Protein AF-A9VBQ0-F1 (afdb_monomer)

pLDDT: mean 86.24, std 16.96, range [31.94, 98.69]

Foldseek 3Di:
DDDDDPPPPFDFDDDDPNWTAGPVGTDDDNFDADPRDTDDVVCCVVVVVPPPDQAPDDPVDHTLQFDEAEDLQADLVLCVPPDSVRRDQAADDLVVVCVVNPDCLRAAEYEHALPGHCSLVNLLVCVVSNHAYEYALYAAFPVSLVSSVVSPHAEHEAPPHNYHPQDPVTGGNVVCLQCCQVVVGHHYYDHDPPCPSDPPVVVVVSCVSHVPD

Nearest PDB structures (foldseek):
  7nuu-assembly1_A  TM=8.094E-01  e=4.658E-20  Homo sapiens
  2vhl-assembly2_B  TM=8.785E-01  e=5.990E-14  Bacillus subtilis
  6fv4-assembly1_A  TM=9.245E-01  e=5.372E-12  Mycolicibacterium smegmatis MC2 155
  6fv3-assembly2_C  TM=9.066E-01  e=4.155E-12  Mycolicibacterium smegmatis MC2 155
  6fv3-assembly2_D  TM=9.076E-01  e=3.043E-11  Mycolicibacterium smegmatis MC2 155

Radius of gyration: 19.91 Å; Cα contacts (8 Å, |Δi|>4): 357; chains: 1; bounding box: 49×54×42 Å

Organism: Monosiga brevicollis (NCBI:txid81824)

InterPro domains:
  IPR032466 Metal-dependent hydrolase [SSF51556] (50-211)

Sequence (213 aa):
MTTESPRATGQVVRLTNGQLYTADGFVREDLWIENGRIVNPTELFFAERRQLPRQAGDAHGAAVLGVHIEGPFIHPEKKGAHPEQWIRSSNLSIADVEAVYGSLDNVAYVTMAPELENAVDVTRELVRRGVRVSLGHTHSNLEEAHTAILAGASCLTHLFNAMTGFHHRNPGVIGLLPYAAEDRFTMYYGLIVDGYHTHDASIRLAHAMHPRG

Mean predicted aligned error: 9.48 Å

Solvent-accessible surface area (backbone atoms only — not comparable to full-atom values): 12126 Å² total; per-residue (Å²): 135,84,79,73,76,81,76,85,82,55,62,80,73,48,76,56,95,88,38,42,32,32,82,87,43,82,51,93,64,86,79,35,75,56,98,90,37,82,45,62,49,67,60,46,59,65,67,57,62,64,68,70,61,69,37,84,47,59,102,88,46,78,54,38,82,41,42,74,41,78,49,45,41,25,31,75,96,23,38,76,89,53,65,70,92,64,50,47,65,69,74,51,46,62,65,56,53,35,72,74,62,48,80,61,87,50,39,40,32,38,31,29,16,47,67,35,48,50,32,40,60,36,38,34,54,38,38,75,71,69,25,41,32,21,43,26,25,19,76,29,42,41,68,41,39,48,51,26,40,77,33,55,32,37,35,30,45,41,59,84,48,42,44,40,66,77,37,99,92,49,28,5,59,67,55,48,38,55,48,32,57,69,66,74,45,77,50,36,53,41,72,56,89,77,68,75,84,34,52,68,70,57,56,52,46,50,43,72,44,25,74,86,66

Structure (mmCIF, N/CA/C/O backbone):
data_AF-A9VBQ0-F1
#
_entry.id   AF-A9VBQ0-F1
#
loop_
_atom_site.group_PDB
_atom_site.id
_atom_site.type_symbol
_atom_site.label_atom_id
_atom_site.label_alt_id
_atom_site.label_comp_id
_atom_site.label_asym_id
_atom_site.label_entity_id
_atom_site.label_seq_id
_atom_site.pdbx_PDB_ins_code
_atom_site.Cartn_x
_atom_site.Cartn_y
_atom_site.Cartn_z
_atom_site.occupancy
_atom_site.B_iso_or_equiv
_atom_site.auth_seq_id
_atom_site.auth_comp_id
_atom_site.auth_asym_id
_atom_site.auth_atom_id
_atom_site.pdbx_PDB_model_num
ATOM 1 N N . MET A 1 1 ? 0.687 29.016 17.484 1.00 32.88 1 MET A N 1
ATOM 2 C CA . MET A 1 1 ? -0.536 29.833 17.353 1.00 32.88 1 MET A CA 1
ATOM 3 C C . MET A 1 1 ? -1.223 29.388 16.081 1.00 32.88 1 MET A C 1
ATOM 5 O O . MET A 1 1 ? -0.767 29.722 14.998 1.00 32.88 1 MET A O 1
ATOM 9 N N . THR A 1 2 ? -2.208 28.511 16.219 1.00 32.56 2 THR A N 1
ATOM 10 C CA . THR A 1 2 ? -3.033 28.005 15.123 1.00 32.56 2 THR A CA 1
ATOM 11 C C . THR A 1 2 ? -3.984 29.114 14.700 1.00 32.56 2 THR A C 1
ATOM 13 O O . THR A 1 2 ? -4.806 29.560 15.494 1.00 32.56 2 THR A O 1
ATOM 16 N N . THR A 1 3 ? -3.844 29.603 13.474 1.00 31.94 3 THR A N 1
ATOM 17 C CA . THR A 1 3 ? -4.864 30.446 12.854 1.00 31.94 3 THR A CA 1
ATOM 18 C C . THR A 1 3 ? -6.025 29.529 12.489 1.00 31.94 3 THR A C 1
ATOM 20 O O . THR A 1 3 ? -5.929 28.777 11.520 1.00 31.94 3 THR A O 1
ATOM 23 N N . GLU A 1 4 ? -7.080 29.521 13.303 1.00 38.75 4 GLU A N 1
ATOM 24 C CA . GLU A 1 4 ? -8.361 28.942 12.898 1.00 38.75 4 GLU A CA 1
ATOM 25 C C . GLU A 1 4 ? -8.805 29.629 11.599 1.00 38.75 4 GLU A C 1
ATOM 27 O O . GLU A 1 4 ? -8.810 30.861 11.516 1.00 38.75 4 GLU A O 1
ATOM 32 N N . SER A 1 5 ? -9.134 28.836 10.573 1.00 40.50 5 SER A N 1
ATOM 33 C CA . SER A 1 5 ? -9.817 29.350 9.382 1.00 40.50 5 SER A CA 1
ATOM 34 C C . SER A 1 5 ? -11.131 29.989 9.847 1.00 40.50 5 SER A C 1
ATOM 36 O O . SER A 1 5 ? -11.834 29.384 10.666 1.00 40.50 5 SER A O 1
ATOM 38 N N . PRO A 1 6 ? -11.459 31.220 9.420 1.00 42.03 6 PRO A N 1
ATOM 39 C CA . PRO A 1 6 ? -12.677 31.883 9.856 1.00 42.03 6 PRO A CA 1
ATOM 40 C C . PRO A 1 6 ? -13.884 31.036 9.449 1.00 42.03 6 PRO A C 1
ATOM 42 O O . PRO A 1 6 ? -14.106 30.793 8.266 1.00 42.03 6 PRO A O 1
ATOM 45 N N . ARG A 1 7 ? -14.670 30.590 10.441 1.00 51.56 7 ARG A N 1
ATOM 46 C CA . ARG A 1 7 ? -15.928 29.863 10.218 1.00 51.56 7 ARG A CA 1
ATOM 47 C C . ARG A 1 7 ? -16.768 30.624 9.193 1.00 51.56 7 ARG A C 1
ATOM 49 O O . ARG A 1 7 ? -17.095 31.789 9.421 1.00 51.56 7 ARG A O 1
ATOM 56 N N . ALA A 1 8 ? -17.155 29.970 8.101 1.00 51.94 8 ALA A N 1
ATOM 57 C CA . ALA A 1 8 ? -18.122 30.531 7.169 1.00 51.94 8 ALA A CA 1
ATOM 58 C C . ALA A 1 8 ? -19.483 30.666 7.880 1.00 51.94 8 ALA A C 1
ATOM 60 O O . ALA A 1 8 ? -20.184 29.682 8.103 1.00 51.94 8 ALA A O 1
ATOM 61 N N . THR A 1 9 ? -19.840 31.885 8.289 1.00 50.72 9 THR A N 1
ATOM 62 C CA . THR A 1 9 ? -21.106 32.205 8.977 1.00 50.72 9 THR A CA 1
ATOM 63 C C . THR A 1 9 ? -22.214 32.668 8.025 1.00 50.72 9 THR A C 1
ATOM 65 O O . THR A 1 9 ? -23.344 32.884 8.462 1.00 50.72 9 THR A O 1
ATOM 68 N N . GLY A 1 10 ? -21.913 32.819 6.731 1.00 57.94 10 GLY A N 1
ATOM 69 C CA . GLY A 1 10 ? -22.856 33.277 5.712 1.00 57.94 10 GLY A CA 1
ATOM 70 C C . GLY A 1 10 ? -23.868 32.206 5.291 1.00 57.94 10 GLY A C 1
ATOM 71 O O . GLY A 1 10 ? -23.571 31.010 5.277 1.00 57.94 10 GLY A O 1
ATOM 72 N N . GLN A 1 11 ? -25.074 32.633 4.901 1.00 59.22 11 GLN A N 1
ATOM 73 C CA . GLN A 1 11 ? -26.092 31.737 4.347 1.00 59.22 11 GLN A CA 1
ATOM 74 C C . GLN A 1 11 ? -25.558 31.071 3.071 1.00 59.22 11 GLN A C 1
ATOM 76 O O . GLN A 1 11 ? -25.097 31.748 2.148 1.00 59.22 11 GLN A O 1
ATOM 81 N N . VAL A 1 12 ? -25.629 29.741 3.016 1.00 61.78 12 VAL A N 1
ATOM 82 C CA . VAL A 1 12 ? -25.292 28.971 1.815 1.00 61.78 12 VAL A CA 1
ATOM 83 C C . VAL A 1 12 ? -26.284 29.317 0.714 1.00 61.78 12 VAL A C 1
ATOM 85 O O . VAL A 1 12 ? -27.487 29.118 0.874 1.00 61.78 12 VAL A O 1
ATOM 88 N N . VAL A 1 13 ? -25.774 29.821 -0.408 1.00 66.50 13 VAL A N 1
ATOM 89 C CA . VAL A 1 13 ? -26.597 30.223 -1.552 1.00 66.50 13 VAL A CA 1
ATOM 90 C C . VAL A 1 13 ? -26.629 29.119 -2.606 1.00 66.50 13 VAL A C 1
ATOM 92 O O . VAL A 1 13 ? -27.677 28.852 -3.191 1.00 66.50 13 VAL A O 1
ATOM 95 N N . ARG A 1 14 ? -25.487 28.468 -2.868 1.00 66.19 14 ARG A N 1
ATOM 96 C CA . ARG A 1 14 ? -25.359 27.470 -3.940 1.00 66.19 14 ARG A CA 1
ATOM 97 C C . ARG A 1 14 ? -24.207 26.497 -3.689 1.00 66.19 14 ARG A C 1
ATOM 99 O O . ARG A 1 14 ? -23.138 26.909 -3.247 1.00 66.19 14 ARG A O 1
ATOM 106 N N . LEU A 1 15 ? -24.412 25.231 -4.063 1.00 61.78 15 LEU A N 1
ATOM 107 C CA . LEU A 1 15 ? -23.365 24.213 -4.176 1.00 61.78 15 LEU A CA 1
ATOM 108 C C . LEU A 1 15 ? -23.264 23.740 -5.633 1.00 61.78 15 LEU A C 1
ATOM 110 O O . LEU A 1 15 ? -24.277 23.468 -6.278 1.00 61.78 15 LEU A O 1
ATOM 114 N N . THR A 1 16 ? -22.064 23.699 -6.208 1.00 53.22 16 THR A N 1
ATOM 115 C CA . THR A 1 16 ? -21.846 23.243 -7.595 1.00 53.22 16 THR A CA 1
ATOM 116 C C . THR A 1 16 ? -20.476 22.587 -7.697 1.00 53.22 16 THR A C 1
ATOM 118 O O . THR A 1 16 ? -19.486 23.196 -7.317 1.00 53.22 16 THR A O 1
ATOM 121 N N . ASN A 1 17 ? -20.409 21.343 -8.186 1.00 55.78 17 ASN A N 1
ATOM 122 C CA . ASN A 1 17 ? -19.162 20.570 -8.310 1.00 55.78 17 ASN A CA 1
ATOM 123 C C . ASN A 1 17 ? -18.329 20.517 -7.010 1.00 55.78 17 ASN A C 1
ATOM 125 O O . ASN A 1 17 ? -17.112 20.671 -7.044 1.00 55.78 17 ASN A O 1
ATOM 129 N N . GLY A 1 18 ? -18.989 20.364 -5.855 1.00 59.12 18 GLY A N 1
ATOM 130 C CA . GLY A 1 18 ? -18.326 20.341 -4.542 1.00 59.12 18 GLY A CA 1
ATOM 131 C C . GLY A 1 18 ? -17.853 21.707 -4.030 1.00 59.12 18 GLY A C 1
ATOM 132 O O . GLY A 1 18 ? -17.212 21.776 -2.991 1.00 59.12 18 GLY A O 1
ATOM 133 N N . GLN A 1 19 ? -18.167 22.798 -4.731 1.00 62.41 19 GLN A N 1
ATOM 134 C CA . GLN A 1 19 ? -17.796 24.154 -4.335 1.00 62.41 19 GLN A CA 1
ATOM 135 C C . GLN A 1 19 ? -18.972 24.891 -3.696 1.00 62.41 19 GLN A C 1
ATOM 137 O O . GLN A 1 19 ? -20.090 24.850 -4.223 1.00 62.41 19 GLN A O 1
ATOM 142 N N . LEU A 1 20 ? -18.706 25.585 -2.585 1.00 68.50 20 LEU A N 1
ATOM 143 C CA . LEU A 1 20 ? -19.699 26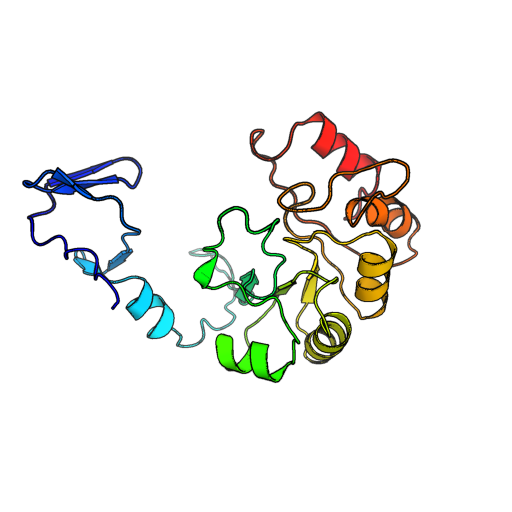.337 -1.824 1.00 68.50 20 LEU A CA 1
ATOM 144 C C . LEU A 1 20 ? -19.597 27.835 -2.099 1.00 68.50 20 LEU A C 1
ATOM 146 O O . LEU A 1 20 ? -18.532 28.443 -1.979 1.00 68.50 20 LEU A O 1
ATOM 150 N N . TYR A 1 21 ? -20.747 28.429 -2.394 1.00 69.38 21 TYR A N 1
ATOM 151 C CA . TYR A 1 21 ? -20.914 29.869 -2.520 1.00 69.38 21 TYR A CA 1
ATOM 152 C C . TYR A 1 21 ? -21.816 30.364 -1.390 1.00 69.38 21 TYR A C 1
ATOM 154 O O . TYR A 1 21 ? -22.978 29.950 -1.278 1.00 69.38 21 TYR A O 1
ATOM 162 N N . THR A 1 22 ? -21.281 31.247 -0.555 1.00 71.25 22 THR A N 1
ATOM 163 C CA . THR A 1 22 ? -22.041 32.006 0.442 1.00 71.25 22 THR A CA 1
ATOM 164 C C . THR A 1 22 ? -22.356 33.396 -0.106 1.00 71.25 22 THR A C 1
ATOM 166 O O . THR A 1 22 ? -21.822 33.809 -1.139 1.00 71.25 22 THR A O 1
ATOM 169 N N . ALA A 1 23 ? -23.222 34.137 0.588 1.00 71.75 23 ALA A N 1
ATOM 170 C CA . ALA A 1 23 ? -23.465 35.548 0.277 1.00 71.75 23 ALA A CA 1
ATOM 171 C C . ALA A 1 23 ? -22.177 36.399 0.327 1.00 71.75 23 ALA A C 1
ATOM 173 O O . ALA A 1 23 ? -22.074 37.396 -0.383 1.00 71.75 23 ALA A O 1
ATOM 174 N N . ASP A 1 24 ? -21.192 35.961 1.115 1.00 72.50 24 ASP A N 1
ATOM 175 C CA . ASP A 1 24 ? -19.935 36.669 1.360 1.00 72.50 24 ASP A CA 1
ATOM 176 C C . ASP A 1 24 ? -18.782 36.193 0.456 1.00 72.50 24 ASP A C 1
ATOM 178 O O . ASP A 1 24 ? -17.694 36.766 0.487 1.00 72.50 24 ASP A O 1
ATOM 182 N N . GLY A 1 25 ? -19.003 35.162 -0.371 1.00 69.94 25 GLY A N 1
ATOM 183 C CA . GLY A 1 25 ? -18.042 34.717 -1.378 1.00 69.94 25 GLY A CA 1
ATOM 184 C C . GLY A 1 25 ? -17.845 33.204 -1.466 1.00 69.94 25 GLY A C 1
ATOM 185 O O . GLY A 1 25 ? -18.701 32.394 -1.113 1.00 69.94 25 GLY A O 1
ATOM 186 N N . PHE A 1 26 ? -16.700 32.823 -2.026 1.00 71.19 26 PHE A N 1
ATOM 187 C CA . PHE A 1 26 ? -16.332 31.434 -2.288 1.00 71.19 26 PHE A CA 1
ATOM 188 C C . PHE A 1 26 ? -15.673 30.796 -1.062 1.00 71.19 26 PHE A C 1
ATOM 190 O O . PHE A 1 26 ? -14.692 31.333 -0.548 1.00 71.19 26 PHE A O 1
ATOM 197 N N . VAL A 1 27 ? -16.165 29.631 -0.634 1.00 67.56 27 VAL A N 1
ATOM 198 C CA . VAL A 1 27 ? -15.594 28.865 0.485 1.00 67.56 27 VAL A CA 1
ATOM 199 C C . VAL A 1 27 ? -14.896 27.621 -0.059 1.00 67.56 27 VAL A C 1
ATOM 201 O O . VAL A 1 27 ? -15.499 26.818 -0.773 1.00 67.56 27 VAL A O 1
ATOM 204 N N . ARG A 1 28 ? -13.612 27.468 0.279 1.00 60.28 28 ARG A N 1
ATOM 205 C CA . ARG A 1 28 ? -12.749 26.367 -0.169 1.00 60.28 28 ARG A CA 1
ATOM 206 C C . ARG A 1 28 ? -12.346 25.498 1.021 1.00 60.28 28 ARG A C 1
ATOM 208 O O . ARG A 1 28 ? -11.196 25.524 1.445 1.00 60.28 28 ARG A O 1
ATOM 215 N N . GLU A 1 29 ? -13.311 24.770 1.563 1.00 62.16 29 GLU A N 1
ATOM 216 C CA . GLU A 1 29 ? -13.121 23.845 2.685 1.00 62.16 29 GLU A CA 1
ATOM 217 C C . GLU A 1 29 ? -13.742 22.482 2.339 1.00 62.16 29 GLU A C 1
ATOM 219 O O . GLU A 1 29 ? -14.625 22.409 1.480 1.00 62.16 29 GLU A O 1
ATOM 224 N N . ASP A 1 30 ? -13.280 21.407 2.983 1.00 55.53 30 ASP A N 1
ATOM 225 C CA . ASP A 1 30 ? -13.926 20.095 2.892 1.00 55.53 30 ASP A CA 1
ATOM 226 C C . ASP A 1 30 ? -15.231 20.146 3.692 1.00 55.53 30 ASP A C 1
ATOM 228 O O . ASP A 1 30 ? -15.228 20.255 4.918 1.00 55.53 30 ASP A O 1
ATOM 232 N N . LEU A 1 31 ? -16.366 20.114 2.996 1.00 60.34 31 LEU A N 1
ATOM 233 C CA . LEU A 1 31 ? -17.680 20.312 3.603 1.00 60.34 31 LEU A CA 1
ATOM 234 C C . LEU A 1 31 ? -18.422 18.990 3.689 1.00 60.34 31 LEU A C 1
ATOM 236 O O . LEU A 1 31 ? -18.654 18.327 2.679 1.00 60.34 31 LEU A O 1
ATOM 240 N N . TRP A 1 32 ? -18.832 18.632 4.898 1.00 59.16 32 TRP A N 1
ATOM 241 C CA . TRP A 1 32 ? -19.694 17.482 5.138 1.00 59.16 32 TRP A CA 1
ATOM 242 C C . TRP A 1 32 ? -21.085 17.996 5.482 1.00 59.16 32 TRP A C 1
ATOM 244 O O . TRP A 1 32 ? -21.215 19.012 6.163 1.00 59.16 32 TRP A O 1
ATOM 254 N N . ILE A 1 33 ? -22.127 17.344 4.962 1.00 60.56 33 ILE A N 1
ATOM 255 C CA . ILE A 1 33 ? -23.517 17.759 5.174 1.00 60.56 33 ILE A CA 1
ATOM 256 C C . ILE A 1 33 ? -24.265 16.638 5.878 1.00 60.56 33 ILE A C 1
ATOM 258 O O . ILE A 1 33 ? -24.394 15.543 5.339 1.00 60.56 33 ILE A O 1
ATOM 262 N N . GLU A 1 34 ? -24.827 16.947 7.041 1.00 55.72 34 GLU A N 1
ATOM 263 C CA . GLU A 1 34 ? -25.687 16.041 7.791 1.00 55.72 34 GLU A CA 1
ATOM 264 C C . GLU A 1 34 ? -26.993 16.755 8.149 1.00 55.72 34 GLU A C 1
ATOM 266 O O . GLU A 1 34 ? -26.986 17.900 8.607 1.00 55.72 34 GLU A O 1
ATOM 271 N N . ASN A 1 35 ? -28.138 16.108 7.906 1.00 65.56 35 ASN A N 1
ATOM 272 C CA . ASN A 1 35 ? -29.466 16.662 8.209 1.00 65.56 35 ASN A CA 1
ATOM 273 C C . ASN A 1 35 ? -29.678 18.096 7.666 1.00 65.56 35 ASN A C 1
ATOM 275 O O . ASN A 1 35 ? -30.312 18.938 8.304 1.00 65.56 35 ASN A O 1
ATOM 279 N N . GLY A 1 36 ? -29.110 18.389 6.489 1.00 61.31 36 GLY A N 1
ATOM 280 C CA . GLY A 1 36 ? -29.194 19.700 5.839 1.00 61.31 36 GLY A CA 1
ATOM 281 C C . GLY A 1 36 ? -28.286 20.787 6.432 1.00 61.31 36 GLY A C 1
ATOM 282 O O . GLY A 1 36 ? -28.468 21.958 6.102 1.00 61.31 36 GLY A O 1
ATOM 283 N N . ARG A 1 37 ? -27.321 20.437 7.292 1.00 59.47 37 ARG A N 1
ATOM 284 C CA . ARG A 1 37 ? -26.350 21.368 7.888 1.00 59.47 37 ARG A CA 1
ATOM 285 C C . ARG A 1 37 ? -24.920 21.005 7.510 1.00 59.47 37 ARG A C 1
ATOM 287 O O . ARG A 1 37 ? -24.581 19.829 7.478 1.00 59.47 37 ARG A O 1
ATOM 294 N N . ILE A 1 38 ? -24.088 22.020 7.275 1.00 66.12 38 ILE A N 1
ATOM 295 C CA . ILE A 1 38 ? -22.637 21.847 7.152 1.00 66.12 38 ILE A CA 1
ATOM 296 C C . ILE A 1 38 ? -22.080 21.513 8.539 1.00 66.12 38 ILE A C 1
ATOM 298 O O . ILE A 1 38 ? -22.304 22.264 9.490 1.00 66.12 38 ILE A O 1
ATOM 302 N N . VAL A 1 39 ? -21.372 20.394 8.646 1.00 66.75 39 VAL A N 1
ATOM 303 C CA . VAL A 1 39 ? -20.746 19.895 9.876 1.00 66.75 39 VAL A CA 1
ATOM 304 C C . VAL A 1 39 ? -19.225 19.885 9.735 1.00 66.75 39 VAL A C 1
ATOM 306 O O . VAL A 1 39 ? -18.700 19.775 8.627 1.00 66.75 39 VAL A O 1
ATOM 309 N N . ASN A 1 40 ? -18.509 20.014 10.860 1.00 64.81 40 ASN A N 1
ATOM 310 C CA . ASN A 1 40 ? -17.051 19.911 10.873 1.00 64.81 40 ASN A CA 1
ATOM 311 C C . ASN A 1 40 ? -16.657 18.451 10.590 1.00 64.81 40 ASN A C 1
ATOM 313 O O . ASN A 1 40 ? -16.907 17.588 11.437 1.00 64.81 40 ASN A O 1
ATOM 317 N N . PRO A 1 41 ? -16.016 18.160 9.446 1.00 60.62 41 PRO A N 1
ATOM 318 C CA . PRO A 1 41 ? -15.676 16.792 9.073 1.00 60.62 41 PRO A CA 1
ATOM 319 C C . PRO A 1 41 ? -14.700 16.136 10.035 1.00 60.62 41 PRO A C 1
ATOM 321 O O . PRO A 1 41 ? -14.738 14.929 10.217 1.00 60.62 41 PRO A O 1
ATOM 324 N N . THR A 1 42 ? -13.835 16.927 10.667 1.00 59.94 42 THR A N 1
ATOM 325 C CA . THR A 1 42 ? -12.827 16.422 11.599 1.00 59.94 42 THR A CA 1
ATOM 326 C C . THR A 1 42 ? -13.507 15.913 12.862 1.00 59.94 42 THR A C 1
ATOM 328 O O . THR A 1 42 ? -13.256 14.794 13.301 1.00 59.94 42 THR A O 1
ATOM 331 N N . GLU A 1 43 ? -14.422 16.703 13.422 1.00 60.03 43 GLU A N 1
ATOM 332 C CA . GLU A 1 43 ? -15.201 16.296 14.592 1.00 60.03 43 GLU A CA 1
ATOM 333 C C . GLU A 1 43 ? -16.105 15.111 14.269 1.00 60.03 43 GLU A C 1
ATOM 335 O O . GLU A 1 43 ? -16.142 14.177 15.058 1.00 60.03 43 GLU A O 1
ATOM 340 N N . LEU A 1 44 ? -16.761 15.095 13.103 1.00 58.88 44 LEU A N 1
ATOM 341 C CA . LEU A 1 44 ? -17.605 13.973 12.690 1.00 58.88 44 LEU A CA 1
ATOM 342 C C . LEU A 1 44 ? -16.777 12.696 12.492 1.00 58.88 44 LEU A C 1
ATOM 344 O O . LEU A 1 44 ? -17.075 11.673 13.090 1.00 58.88 44 LEU A O 1
ATOM 348 N N . PHE A 1 45 ? -15.674 12.763 11.745 1.00 58.81 45 PHE A N 1
ATOM 349 C CA . PHE A 1 45 ? -14.794 11.623 11.488 1.00 58.81 45 PHE A CA 1
ATOM 350 C C . PHE A 1 45 ? -14.214 11.024 12.779 1.00 58.81 45 PHE A C 1
ATOM 352 O O . PHE A 1 45 ? -14.141 9.801 12.923 1.00 58.81 45 PHE A O 1
ATOM 359 N N . PHE A 1 46 ? -13.821 11.863 13.746 1.00 55.03 46 PHE A N 1
ATOM 360 C CA . PHE A 1 46 ? -13.285 11.389 15.024 1.00 55.03 46 PHE A CA 1
ATOM 361 C C . PHE A 1 46 ? -14.368 11.028 16.057 1.00 55.03 46 PHE A C 1
ATOM 363 O O . PHE A 1 46 ? -14.127 10.135 16.869 1.00 55.03 46 PHE A O 1
ATOM 370 N N . ALA A 1 47 ? -15.555 11.646 16.033 1.00 55.25 47 ALA A N 1
ATOM 371 C CA . ALA A 1 47 ? -16.667 11.329 16.940 1.00 55.25 47 ALA A CA 1
ATOM 372 C C . ALA A 1 47 ? -17.499 10.123 16.468 1.00 55.25 47 ALA A C 1
ATOM 374 O O . ALA A 1 47 ? -17.947 9.318 17.287 1.00 55.25 47 ALA A O 1
ATOM 375 N N . GLU A 1 48 ? -17.663 9.949 15.155 1.00 52.97 48 GLU A N 1
ATOM 376 C CA . GLU A 1 48 ? -18.344 8.816 14.515 1.00 52.97 48 GLU A CA 1
ATOM 377 C C . GLU A 1 48 ? -17.437 7.603 14.319 1.00 52.97 48 GLU A C 1
ATOM 379 O O . GLU A 1 48 ? -17.860 6.590 13.765 1.00 52.97 48 GLU A O 1
ATOM 384 N N . ARG A 1 49 ? -16.241 7.603 14.923 1.00 51.91 49 ARG A N 1
ATOM 385 C CA . ARG A 1 49 ? -15.452 6.389 15.194 1.00 51.91 49 ARG A CA 1
ATOM 386 C C . ARG A 1 49 ? -16.151 5.364 16.105 1.00 51.91 49 ARG A C 1
ATOM 388 O O . ARG A 1 49 ? -15.508 4.496 16.697 1.00 51.91 49 ARG A O 1
ATOM 395 N N . ARG A 1 50 ? -17.484 5.367 16.138 1.00 48.78 50 ARG A N 1
ATOM 396 C CA . ARG A 1 50 ? -18.303 4.169 16.300 1.00 48.78 50 ARG A CA 1
ATOM 397 C C . ARG A 1 50 ? -18.040 3.246 15.114 1.00 48.78 50 ARG A C 1
ATOM 399 O O . ARG A 1 50 ? -18.789 3.240 14.151 1.00 48.78 50 ARG A O 1
ATOM 406 N N . GLN A 1 51 ? -16.924 2.523 15.214 1.00 59.69 51 GLN A N 1
ATOM 407 C CA . GLN A 1 51 ? -16.637 1.242 14.576 1.00 59.69 51 GLN A CA 1
ATOM 408 C C . GLN A 1 51 ? -17.642 0.893 13.474 1.00 59.69 51 GLN A C 1
ATOM 410 O O . GLN A 1 51 ? -18.617 0.218 13.784 1.00 59.69 51 GLN A O 1
ATOM 415 N N . LEU A 1 52 ? -17.439 1.370 12.234 1.00 65.94 52 LEU A N 1
ATOM 416 C CA . LEU A 1 52 ? -18.239 0.912 11.094 1.00 65.94 52 LEU A CA 1
ATOM 417 C C . LEU A 1 52 ? -18.073 -0.607 11.041 1.00 65.94 52 LEU A C 1
ATOM 419 O O . LEU A 1 52 ? -16.987 -1.080 10.681 1.00 65.94 52 LEU A O 1
ATOM 423 N N . PRO A 1 53 ? -19.075 -1.374 11.500 1.00 77.38 53 PRO A N 1
ATOM 424 C CA . PRO A 1 53 ? -18.889 -2.794 11.651 1.00 77.38 53 PRO A CA 1
ATOM 425 C C . PRO A 1 53 ? -18.821 -3.382 10.252 1.00 77.38 53 PRO A C 1
ATOM 427 O O . PRO A 1 53 ? -19.435 -2.876 9.307 1.00 77.38 53 PRO A O 1
ATOM 430 N N . ARG A 1 54 ? -18.079 -4.477 10.112 1.00 88.69 54 ARG A N 1
ATOM 431 C CA . ARG A 1 54 ? -18.167 -5.256 8.882 1.00 88.69 54 ARG A CA 1
ATOM 432 C C . ARG A 1 54 ? -19.629 -5.654 8.673 1.00 88.69 54 ARG A C 1
ATOM 434 O O . ARG A 1 54 ? -20.242 -6.237 9.565 1.00 88.69 54 ARG A O 1
ATOM 441 N N . GLN A 1 55 ? -20.178 -5.327 7.511 1.00 90.94 55 GLN A N 1
ATOM 442 C CA . GLN A 1 55 ? -21.588 -5.523 7.189 1.00 90.94 55 GLN A CA 1
ATOM 443 C C . GLN A 1 55 ? -21.704 -6.198 5.826 1.00 90.94 55 GLN A C 1
ATOM 445 O O . GLN A 1 55 ? -21.034 -5.809 4.870 1.00 90.94 55 GLN A O 1
ATOM 450 N N . ALA A 1 56 ? -22.557 -7.216 5.732 1.00 93.50 56 ALA A N 1
ATOM 451 C CA . ALA A 1 56 ? -22.893 -7.816 4.449 1.00 93.50 56 ALA A CA 1
ATOM 452 C C . ALA A 1 56 ? -23.690 -6.819 3.596 1.00 93.50 56 ALA A C 1
ATOM 454 O O . ALA A 1 56 ? -24.551 -6.108 4.108 1.00 93.50 56 ALA A O 1
ATOM 455 N N . GLY A 1 57 ? -23.397 -6.780 2.299 1.00 93.44 57 GLY A N 1
ATOM 456 C CA . GLY A 1 57 ? -24.203 -6.022 1.347 1.00 93.44 57 GLY A CA 1
ATOM 457 C C . GLY A 1 57 ? -25.550 -6.700 1.112 1.00 93.44 57 GLY A C 1
ATOM 458 O O . GLY A 1 57 ? -25.709 -7.896 1.367 1.00 93.44 57 GLY A O 1
ATOM 459 N N . ASP A 1 58 ? -26.504 -5.938 0.597 1.00 93.94 58 ASP A N 1
ATOM 460 C CA . ASP A 1 58 ? -27.844 -6.407 0.263 1.00 93.94 58 ASP A CA 1
ATOM 461 C C . ASP A 1 58 ? -28.379 -5.702 -0.998 1.00 93.94 58 ASP A C 1
ATOM 463 O O . ASP A 1 58 ? -27.636 -5.063 -1.743 1.00 93.94 58 ASP A O 1
ATOM 467 N N . ALA A 1 59 ? -29.679 -5.839 -1.272 1.00 94.56 59 ALA A N 1
ATOM 468 C CA . ALA A 1 59 ? -30.317 -5.210 -2.429 1.00 94.56 59 ALA A CA 1
ATOM 469 C C . ALA A 1 59 ? -30.322 -3.666 -2.378 1.00 94.56 59 ALA A C 1
ATOM 471 O O . ALA A 1 59 ? -30.658 -3.025 -3.373 1.00 94.56 59 ALA A O 1
ATOM 472 N N . HIS A 1 60 ? -29.979 -3.071 -1.236 1.00 92.31 60 HIS A N 1
ATOM 473 C CA . HIS A 1 60 ? -30.015 -1.636 -0.986 1.00 92.31 60 HIS A CA 1
ATOM 474 C C . HIS A 1 60 ? -28.622 -1.018 -0.814 1.00 92.31 60 HIS A C 1
ATOM 476 O O . HIS A 1 60 ? -28.508 0.207 -0.870 1.00 92.31 60 HIS A O 1
ATOM 482 N N . GLY A 1 61 ? -27.561 -1.816 -0.640 1.00 90.94 61 GLY A N 1
ATOM 483 C CA . GLY A 1 61 ? -26.222 -1.278 -0.413 1.00 90.94 61 GLY A CA 1
ATOM 484 C C . GLY A 1 61 ? -25.068 -2.271 -0.547 1.00 90.94 61 GLY A C 1
ATOM 485 O O . GLY A 1 61 ? -25.227 -3.489 -0.499 1.00 90.94 61 GLY A O 1
ATOM 486 N N . ALA A 1 62 ? -23.865 -1.717 -0.707 1.00 92.62 62 ALA A N 1
ATOM 487 C CA . ALA A 1 62 ? -22.625 -2.482 -0.760 1.00 92.62 62 ALA A CA 1
ATOM 488 C C . ALA A 1 62 ? -22.232 -3.039 0.618 1.00 92.62 62 ALA A C 1
ATOM 490 O O . ALA A 1 62 ? -22.580 -2.487 1.660 1.00 92.62 62 ALA A O 1
ATOM 491 N N . ALA A 1 63 ? -21.450 -4.119 0.612 1.00 93.38 63 ALA A N 1
ATOM 492 C CA . ALA A 1 63 ? -20.853 -4.655 1.827 1.00 93.38 63 ALA A CA 1
ATOM 493 C C . ALA A 1 63 ? -19.775 -3.711 2.380 1.00 93.38 63 ALA A C 1
ATOM 495 O O . ALA A 1 63 ? -18.965 -3.169 1.627 1.00 93.38 63 ALA A O 1
ATOM 496 N N . VAL A 1 64 ? -19.698 -3.602 3.704 1.00 92.06 64 VAL A N 1
ATOM 497 C CA . VAL A 1 64 ? -18.581 -2.967 4.406 1.00 92.06 64 VAL A CA 1
ATOM 498 C C . VAL A 1 64 ? -17.619 -4.068 4.829 1.00 92.06 64 VAL A C 1
ATOM 500 O O . VAL A 1 64 ? -17.891 -4.830 5.753 1.00 92.06 64 VAL A O 1
ATOM 503 N N . LEU A 1 65 ? -16.480 -4.178 4.144 1.00 93.25 65 LEU A N 1
ATOM 504 C CA . LEU A 1 65 ? -15.486 -5.228 4.409 1.00 93.25 65 LEU A CA 1
ATOM 505 C C . LEU A 1 65 ? -14.448 -4.828 5.466 1.00 93.25 65 LEU A C 1
ATOM 507 O O . LEU A 1 65 ? -13.512 -5.581 5.715 1.00 93.25 65 LEU A O 1
ATOM 511 N N . GLY A 1 66 ? -14.614 -3.665 6.090 1.00 92.88 66 GLY A N 1
ATOM 512 C CA . GLY A 1 66 ? -13.658 -3.073 7.018 1.00 92.88 66 GLY A CA 1
ATOM 513 C C . GLY A 1 66 ? -12.983 -1.838 6.431 1.00 92.88 66 GLY A C 1
ATOM 514 O O . GLY A 1 66 ? -13.311 -1.385 5.335 1.00 92.88 66 GLY A O 1
ATOM 515 N N . VAL A 1 67 ? -12.047 -1.284 7.193 1.00 92.44 67 VAL A N 1
ATOM 516 C CA . VAL A 1 67 ? -11.389 -0.013 6.881 1.00 92.44 67 VAL A CA 1
ATOM 517 C C . VAL A 1 67 ? -10.070 -0.257 6.156 1.00 92.44 67 VAL A C 1
ATOM 519 O O . VAL A 1 67 ? -9.270 -1.102 6.564 1.00 92.44 67 VAL A O 1
ATOM 522 N N . HIS A 1 68 ? -9.823 0.513 5.101 1.00 95.94 68 HIS A N 1
ATOM 523 C CA . HIS A 1 68 ? -8.491 0.692 4.535 1.00 95.94 68 HIS A CA 1
ATOM 524 C C . HIS A 1 68 ? -7.916 1.990 5.088 1.00 95.94 68 HIS A C 1
ATOM 526 O O . HIS A 1 68 ? -8.443 3.073 4.858 1.00 95.94 68 HIS A O 1
ATOM 532 N N . ILE A 1 69 ? -6.847 1.857 5.861 1.00 94.94 69 ILE A N 1
ATOM 533 C CA . ILE A 1 69 ? -6.072 2.969 6.386 1.00 94.94 69 ILE A CA 1
ATOM 534 C C . ILE A 1 69 ? -4.955 3.307 5.395 1.00 94.94 69 ILE A C 1
ATOM 536 O O . ILE A 1 69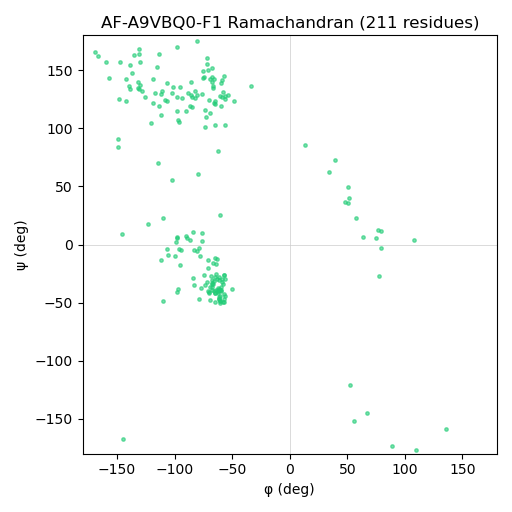 ? -4.054 2.497 5.187 1.00 94.94 69 ILE A O 1
ATOM 540 N N . GLU A 1 70 ? -4.993 4.488 4.789 1.00 97.38 70 GLU A N 1
ATOM 541 C CA . GLU A 1 70 ? -3.931 4.986 3.912 1.00 97.38 70 GLU A CA 1
ATOM 542 C C . GLU A 1 70 ? -3.220 6.171 4.577 1.00 97.38 70 GLU A C 1
ATOM 544 O O . GLU A 1 70 ? -3.819 7.225 4.787 1.00 97.38 70 GLU A O 1
ATOM 549 N N . GLY A 1 71 ? -1.958 5.985 4.981 1.00 93.19 71 GLY A N 1
ATOM 550 C CA . GLY A 1 71 ? -1.243 6.935 5.843 1.00 93.19 71 GLY A CA 1
ATOM 551 C C . GLY A 1 71 ? -1.431 6.666 7.348 1.00 93.19 71 GLY A C 1
ATOM 552 O O . GLY A 1 71 ? -1.953 5.618 7.714 1.00 93.19 71 GLY A O 1
ATOM 553 N N . PRO A 1 72 ? -0.926 7.552 8.234 1.00 95.19 72 PRO A N 1
ATOM 554 C CA . PRO A 1 72 ? 0.053 8.592 7.931 1.00 95.19 72 PRO A CA 1
ATOM 555 C C . PRO A 1 72 ? 1.483 8.039 7.781 1.00 95.19 72 PRO A C 1
ATOM 557 O O . PRO A 1 72 ? 2.413 8.825 7.623 1.00 95.19 72 PRO A O 1
ATOM 560 N N . PHE A 1 73 ? 1.675 6.717 7.869 1.00 97.31 73 PHE A N 1
ATOM 561 C CA . PHE A 1 73 ? 2.979 6.042 7.865 1.00 97.31 73 PHE A CA 1
ATOM 562 C C . PHE A 1 73 ? 3.554 5.893 6.454 1.00 97.31 73 PHE A C 1
ATOM 564 O O . PHE A 1 73 ? 3.729 4.791 5.936 1.00 97.31 73 PHE A O 1
ATOM 571 N N . ILE A 1 74 ? 3.780 7.030 5.805 1.00 97.81 74 ILE A N 1
ATOM 572 C CA . ILE A 1 74 ? 4.153 7.143 4.394 1.00 97.81 74 ILE A CA 1
ATOM 573 C C . ILE A 1 74 ? 5.362 8.065 4.213 1.00 97.81 74 ILE A C 1
ATOM 575 O O . ILE A 1 74 ? 5.708 8.836 5.110 1.00 97.81 74 ILE A O 1
ATOM 579 N N . HIS A 1 75 ? 6.011 8.003 3.052 1.00 97.50 75 HIS A N 1
ATOM 580 C CA . HIS A 1 75 ? 7.174 8.832 2.764 1.00 97.50 75 HIS A CA 1
ATOM 581 C C . HIS A 1 75 ? 6.756 10.283 2.453 1.00 97.50 75 HIS A C 1
ATOM 583 O O . HIS A 1 75 ? 5.926 10.492 1.559 1.00 97.50 75 HIS A O 1
ATOM 589 N N . PRO A 1 76 ? 7.350 11.310 3.096 1.00 95.94 76 PRO A N 1
ATOM 590 C CA . PRO A 1 76 ? 6.961 12.711 2.898 1.00 95.94 76 PRO A CA 1
ATOM 591 C C . PRO A 1 76 ? 7.038 13.180 1.437 1.00 95.94 76 PRO A C 1
ATOM 593 O O . PRO A 1 76 ? 6.103 13.789 0.921 1.00 95.94 76 PRO A O 1
ATOM 596 N N . GLU A 1 77 ? 8.099 12.814 0.711 1.00 96.56 77 GLU A N 1
ATOM 597 C CA . GLU A 1 77 ? 8.242 13.165 -0.717 1.00 96.56 77 GLU A CA 1
ATOM 598 C C . GLU A 1 77 ? 7.212 12.485 -1.629 1.00 96.56 77 GLU A C 1
ATOM 600 O O . GLU A 1 77 ? 7.015 12.882 -2.778 1.00 96.56 77 GLU A O 1
ATOM 605 N N . LYS A 1 78 ? 6.551 11.439 -1.131 1.00 97.38 78 LYS A N 1
ATOM 606 C CA . LYS A 1 78 ? 5.510 10.699 -1.839 1.00 97.38 78 LYS A CA 1
ATOM 607 C C . LYS A 1 78 ? 4.141 10.951 -1.227 1.00 97.38 78 LYS A C 1
ATOM 609 O O . LYS A 1 78 ? 3.223 10.175 -1.453 1.00 97.38 78 LYS A O 1
ATOM 614 N N . LYS A 1 79 ? 3.956 12.066 -0.515 1.00 97.00 79 LYS A N 1
ATOM 615 C CA . LYS A 1 79 ? 2.683 12.417 0.127 1.00 97.00 79 LYS A CA 1
ATOM 616 C C . LYS A 1 79 ? 1.487 12.467 -0.8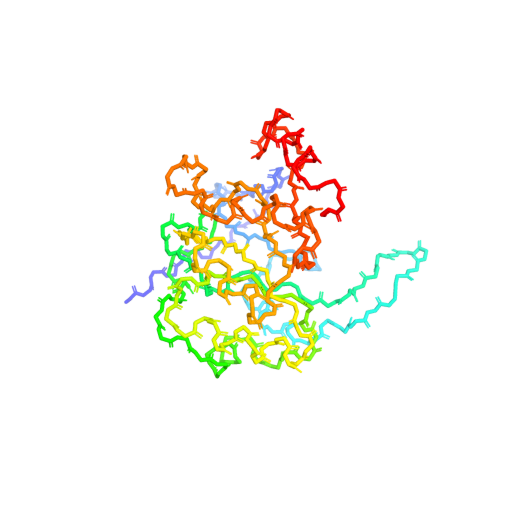20 1.00 97.00 79 LYS A C 1
ATOM 618 O O . LYS A 1 79 ? 0.372 12.225 -0.386 1.00 97.00 79 LYS A O 1
ATOM 623 N N . GLY A 1 80 ? 1.679 12.798 -2.099 1.00 95.12 80 GLY A N 1
ATOM 624 C CA . GLY A 1 80 ? 0.557 13.030 -3.012 1.00 95.12 80 GLY A CA 1
ATOM 625 C C . GLY A 1 80 ? -0.432 14.044 -2.420 1.00 95.12 80 GLY A C 1
ATOM 626 O O . GLY A 1 80 ? -0.044 15.169 -2.086 1.00 95.12 80 GLY A O 1
ATO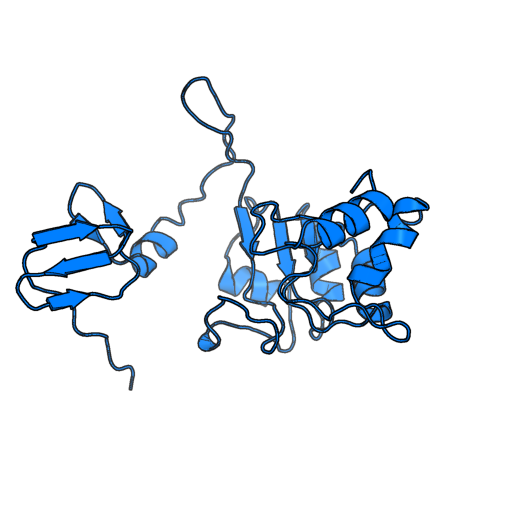M 627 N N . ALA A 1 81 ? -1.686 13.619 -2.254 1.00 94.12 81 ALA A N 1
ATOM 628 C CA . ALA A 1 81 ? -2.759 14.414 -1.659 1.00 94.12 81 ALA A CA 1
ATOM 629 C C . ALA A 1 81 ? -2.794 14.394 -0.115 1.00 94.12 81 ALA A C 1
ATOM 631 O O . ALA A 1 81 ? -3.590 15.123 0.475 1.00 94.12 81 ALA A O 1
ATOM 632 N N . HIS A 1 82 ? -1.943 13.610 0.558 1.00 93.62 82 HIS A N 1
ATOM 633 C CA . HIS A 1 82 ? -1.902 13.585 2.020 1.00 93.62 82 HIS A CA 1
ATOM 634 C C . HIS A 1 82 ? -1.405 14.930 2.585 1.00 93.62 82 HIS A C 1
ATOM 636 O O . HIS A 1 82 ? -0.394 15.466 2.103 1.00 93.62 82 HIS A O 1
ATOM 642 N N . PRO A 1 83 ? -2.067 15.479 3.623 1.00 91.31 83 PRO A N 1
ATOM 643 C CA . PRO A 1 83 ? -1.588 16.676 4.301 1.00 91.31 83 PRO A CA 1
ATOM 644 C C . PRO A 1 83 ? -0.269 16.388 5.019 1.00 91.31 83 PRO A C 1
ATOM 646 O O . PRO A 1 83 ? -0.189 15.512 5.880 1.00 91.31 83 PRO A O 1
ATOM 649 N N . GLU A 1 84 ? 0.766 17.142 4.663 1.00 92.19 84 GLU A N 1
ATOM 650 C CA . GLU A 1 84 ? 2.144 16.895 5.092 1.00 92.19 84 GLU A CA 1
ATOM 651 C C . GLU A 1 84 ? 2.309 16.936 6.613 1.00 92.19 84 GLU A C 1
ATOM 653 O O . GLU A 1 84 ? 3.006 16.102 7.181 1.00 92.19 84 GLU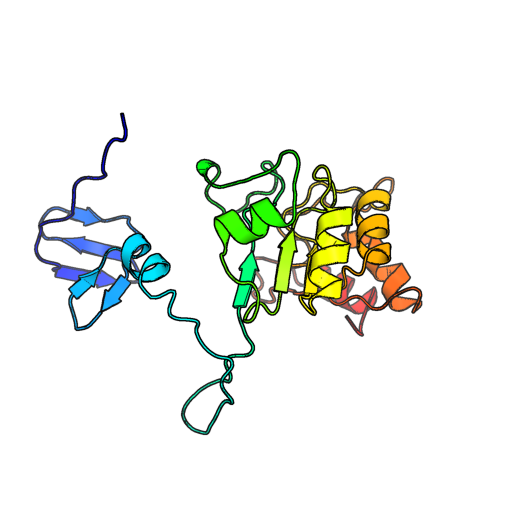 A O 1
ATOM 658 N N . GLN A 1 85 ? 1.587 17.835 7.286 1.00 91.50 85 GLN A N 1
ATOM 659 C CA . GLN A 1 85 ? 1.647 18.002 8.737 1.00 91.50 85 GLN A CA 1
ATOM 660 C C . GLN A 1 85 ? 1.172 16.780 9.537 1.00 91.50 85 GLN A C 1
ATOM 662 O O . GLN A 1 85 ? 1.429 16.706 10.737 1.00 91.50 85 GLN A O 1
ATOM 667 N N . TRP A 1 86 ? 0.454 15.846 8.903 1.00 92.62 86 TRP A N 1
ATOM 668 C CA . TRP A 1 86 ? -0.039 14.636 9.560 1.00 92.62 86 TRP A CA 1
ATOM 669 C C . TRP A 1 86 ? 0.819 13.406 9.289 1.00 92.62 86 TRP A C 1
ATOM 671 O O . TRP A 1 86 ? 0.610 12.389 9.948 1.00 92.62 86 TRP A O 1
ATOM 681 N N . ILE A 1 87 ? 1.774 13.486 8.360 1.00 95.00 87 ILE A N 1
ATOM 682 C CA . ILE A 1 87 ? 2.642 12.367 7.991 1.00 95.00 87 ILE A CA 1
ATOM 683 C C . ILE A 1 87 ? 3.553 12.005 9.165 1.00 95.00 87 ILE A C 1
ATOM 685 O O . ILE A 1 87 ? 4.130 12.867 9.825 1.00 95.00 87 ILE A O 1
ATOM 689 N N . ARG A 1 88 ? 3.686 10.701 9.417 1.00 93.06 88 ARG A N 1
ATOM 690 C CA . ARG A 1 88 ? 4.542 10.132 10.459 1.00 93.06 88 ARG A CA 1
ATOM 691 C C . ARG A 1 88 ? 5.554 9.200 9.809 1.00 93.06 88 ARG A C 1
ATOM 693 O O . ARG A 1 88 ? 5.203 8.097 9.409 1.00 93.06 88 ARG A O 1
ATOM 700 N N . SER A 1 89 ? 6.800 9.649 9.704 1.00 84.62 89 SER A N 1
ATOM 701 C CA . SER A 1 89 ? 7.843 8.976 8.916 1.00 84.62 89 SER A CA 1
ATOM 702 C C . SER A 1 89 ? 9.093 8.604 9.723 1.00 84.62 89 SER A C 1
ATOM 704 O O . SER A 1 89 ? 10.152 8.389 9.142 1.00 84.62 89 SER A O 1
ATOM 706 N N . SER A 1 90 ? 9.007 8.564 11.054 1.00 82.12 90 SER A N 1
ATOM 707 C CA . SER A 1 90 ? 10.148 8.298 11.940 1.00 82.12 90 SER A CA 1
ATOM 708 C C . SER A 1 90 ? 9.814 7.232 12.977 1.00 82.12 90 SER A C 1
ATOM 710 O O . SER A 1 90 ? 8.768 7.347 13.615 1.00 82.12 90 SER A O 1
ATOM 712 N N . ASN A 1 91 ? 10.727 6.271 13.161 1.00 83.81 91 ASN A N 1
ATOM 713 C CA . ASN A 1 91 ? 10.737 5.244 14.206 1.00 83.81 91 ASN A CA 1
ATOM 714 C C . ASN A 1 91 ? 9.355 4.648 14.529 1.00 83.81 91 ASN A C 1
ATOM 716 O O . ASN A 1 91 ? 8.762 4.951 15.564 1.00 83.81 91 ASN A O 1
ATOM 720 N N . LEU A 1 92 ? 8.833 3.824 13.618 1.00 91.38 92 LEU A N 1
ATOM 721 C CA . LEU A 1 92 ? 7.493 3.265 13.753 1.00 91.38 92 LEU A CA 1
ATOM 722 C C . LEU A 1 92 ? 7.431 2.153 14.802 1.00 91.38 92 LEU A C 1
ATOM 724 O O . LEU A 1 92 ? 8.306 1.296 14.900 1.00 91.38 92 LEU A O 1
ATOM 728 N N . SER A 1 93 ? 6.319 2.091 15.517 1.00 95.25 93 SER A N 1
ATOM 729 C CA . SER A 1 93 ? 5.933 0.935 16.314 1.00 95.25 93 SER A CA 1
ATOM 730 C C . SER A 1 93 ? 4.458 0.609 16.102 1.00 95.25 93 SER A C 1
ATOM 732 O O . SER A 1 93 ? 3.674 1.439 15.635 1.00 95.25 93 SER A O 1
ATOM 734 N N . ILE A 1 94 ? 4.039 -0.601 16.480 1.00 95.06 94 ILE A N 1
ATOM 735 C CA . ILE A 1 94 ? 2.610 -0.939 16.453 1.00 95.06 94 ILE A CA 1
ATOM 736 C C . ILE A 1 94 ? 1.799 -0.033 17.394 1.00 95.06 94 ILE A C 1
ATOM 738 O O . ILE A 1 94 ? 0.660 0.306 17.084 1.00 95.06 94 ILE A O 1
ATOM 742 N N . ALA A 1 95 ? 2.412 0.432 18.488 1.00 94.38 95 ALA A N 1
ATOM 743 C CA . ALA A 1 95 ? 1.791 1.371 19.413 1.00 94.38 95 ALA A CA 1
ATOM 744 C C . ALA A 1 95 ? 1.535 2.736 18.755 1.00 94.38 95 ALA A C 1
ATOM 746 O O . ALA A 1 95 ? 0.533 3.371 19.066 1.00 94.38 95 ALA A O 1
ATOM 747 N N . ASP A 1 96 ? 2.370 3.173 17.806 1.00 92.50 96 ASP A N 1
ATOM 748 C CA . ASP A 1 96 ? 2.109 4.395 17.034 1.00 92.50 96 ASP A CA 1
ATOM 749 C C . ASP A 1 96 ? 0.902 4.232 16.111 1.00 92.50 96 ASP A C 1
ATOM 751 O O . ASP A 1 96 ? 0.092 5.154 15.987 1.00 92.50 96 ASP A O 1
ATOM 755 N N . VAL A 1 97 ? 0.749 3.053 15.495 1.00 92.31 97 VAL A N 1
ATOM 756 C CA . VAL A 1 97 ? -0.432 2.717 14.684 1.00 92.31 97 VAL A CA 1
ATOM 757 C C . VAL A 1 97 ? -1.693 2.780 15.544 1.00 92.31 97 VAL A C 1
ATOM 759 O O . VAL A 1 97 ? -2.654 3.450 15.172 1.00 92.31 97 VAL A O 1
ATOM 762 N N . GLU A 1 98 ? -1.678 2.154 16.719 1.00 92.06 98 GLU A N 1
ATOM 763 C CA . GLU A 1 98 ? -2.799 2.164 17.666 1.00 92.06 98 GLU A CA 1
ATOM 764 C C . GLU A 1 98 ? -3.043 3.551 18.277 1.00 92.06 98 GLU A C 1
ATOM 766 O O . GLU A 1 98 ? -4.187 3.927 18.516 1.00 92.06 98 GLU A O 1
ATOM 771 N N . ALA A 1 99 ? -2.007 4.363 18.485 1.00 90.31 99 ALA A N 1
ATOM 772 C CA . ALA A 1 99 ? -2.160 5.725 18.989 1.00 90.31 99 ALA A CA 1
ATOM 773 C C . ALA A 1 99 ? -2.881 6.633 17.981 1.00 90.31 99 ALA A C 1
ATOM 775 O O . ALA A 1 99 ? -3.639 7.517 18.377 1.00 90.31 99 ALA A O 1
ATOM 776 N N . VAL A 1 100 ? -2.664 6.422 16.678 1.00 88.56 100 VAL A N 1
ATOM 777 C CA . VAL A 1 100 ? -3.388 7.143 15.619 1.00 88.56 100 VAL A CA 1
ATOM 778 C C . VAL A 1 100 ? -4.785 6.557 15.429 1.00 88.56 100 VAL A C 1
ATOM 780 O O . VAL A 1 100 ? -5.781 7.282 15.344 1.00 88.56 100 VAL A O 1
ATOM 783 N N . TYR A 1 101 ? -4.879 5.230 15.348 1.00 87.31 101 TYR A N 1
ATOM 784 C CA . TYR A 1 101 ? -6.068 4.567 14.833 1.00 87.31 101 TYR A CA 1
ATOM 785 C C . TYR A 1 101 ? -6.956 3.896 15.883 1.00 87.31 101 TYR A C 1
ATOM 787 O O . TYR A 1 101 ? -8.092 3.556 15.561 1.00 87.31 101 TYR A O 1
ATOM 795 N N . GLY A 1 102 ? -6.520 3.788 17.130 1.00 88.38 102 GLY A N 1
ATOM 796 C CA . GLY A 1 102 ? -7.208 3.015 18.157 1.00 88.38 102 GLY A CA 1
ATOM 797 C C . GLY A 1 102 ? -7.170 1.516 17.852 1.00 88.38 102 GLY A C 1
ATOM 798 O O . GLY A 1 102 ? -6.186 1.009 17.314 1.00 88.38 102 GLY A O 1
ATOM 799 N N . SER A 1 103 ? -8.253 0.808 18.193 1.00 88.31 103 SER A N 1
ATOM 800 C CA . SER A 1 103 ? -8.383 -0.618 17.868 1.00 88.31 103 SER A CA 1
ATOM 801 C C . SER A 1 103 ? -8.316 -0.853 16.355 1.00 88.31 103 SER A C 1
ATOM 803 O O . SER A 1 103 ? -8.924 -0.128 15.563 1.00 88.31 103 SER A O 1
ATOM 805 N N . LEU A 1 104 ? -7.606 -1.917 15.975 1.00 90.19 104 LEU A N 1
ATOM 806 C CA . LEU A 1 104 ? -7.436 -2.351 14.592 1.00 90.19 104 LEU A CA 1
ATOM 807 C C . LEU A 1 104 ? -8.402 -3.480 14.191 1.00 90.19 104 LEU A C 1
ATOM 809 O O . LEU A 1 104 ? -8.307 -3.979 13.075 1.00 90.19 104 LEU A O 1
ATOM 813 N N . ASP A 1 105 ? -9.354 -3.864 15.049 1.00 89.62 105 ASP A N 1
ATOM 814 C CA . ASP A 1 105 ? -10.220 -5.042 14.840 1.00 89.62 105 ASP A CA 1
ATOM 815 C C . ASP A 1 105 ? -11.041 -4.977 13.534 1.00 89.62 105 ASP A C 1
ATOM 817 O O . ASP A 1 105 ? -11.292 -5.992 12.883 1.00 89.62 105 ASP A O 1
ATOM 821 N N . ASN A 1 106 ? -11.433 -3.771 13.110 1.00 90.00 106 ASN A N 1
ATOM 822 C CA . ASN A 1 106 ? -12.187 -3.546 11.870 1.00 90.00 106 ASN A CA 1
ATOM 823 C C . ASN A 1 106 ? -11.310 -3.128 10.681 1.00 90.00 106 ASN A C 1
ATOM 825 O O . ASN A 1 106 ? -11.834 -2.818 9.609 1.00 90.00 106 ASN A O 1
ATOM 829 N N . VAL A 1 107 ? -9.987 -3.113 10.836 1.00 93.25 107 VAL A N 1
ATOM 830 C CA . VAL A 1 107 ? -9.060 -2.724 9.770 1.00 93.25 107 VAL A CA 1
ATOM 831 C C . VAL A 1 107 ? -8.824 -3.919 8.852 1.00 93.25 107 VAL A C 1
ATOM 833 O O . VAL A 1 107 ? -8.493 -5.017 9.289 1.00 93.25 107 VAL A O 1
ATOM 836 N N . ALA A 1 108 ? -9.038 -3.720 7.556 1.00 95.31 108 ALA A N 1
ATOM 837 C CA . ALA A 1 108 ? -8.780 -4.721 6.527 1.00 95.31 108 ALA A CA 1
ATOM 838 C C . ALA A 1 108 ? -7.419 -4.500 5.858 1.00 95.31 108 ALA A C 1
ATOM 840 O O . ALA A 1 108 ? -6.718 -5.471 5.566 1.00 95.31 108 ALA A O 1
ATOM 841 N N . TYR A 1 109 ? -7.050 -3.234 5.640 1.00 97.06 109 TYR A N 1
ATOM 842 C CA . TYR A 1 109 ? -5.804 -2.847 4.987 1.00 97.06 109 TYR A CA 1
ATOM 843 C C . TYR A 1 109 ? -5.124 -1.687 5.703 1.00 97.06 109 TYR A C 1
ATOM 845 O O . TYR A 1 109 ? -5.790 -0.771 6.186 1.00 97.06 109 TYR A O 1
ATOM 853 N N . VAL A 1 110 ? -3.795 -1.691 5.669 1.00 97.88 110 VAL A N 1
ATOM 854 C CA . VAL A 1 110 ? -2.946 -0.538 5.974 1.00 97.88 110 VAL A CA 1
ATOM 855 C C . VAL A 1 110 ? -2.013 -0.309 4.790 1.00 97.88 110 VAL A C 1
ATOM 857 O O . VAL A 1 110 ? -1.325 -1.231 4.358 1.00 97.88 110 VAL A O 1
ATOM 860 N N . THR A 1 111 ? -1.990 0.908 4.251 1.00 98.56 111 THR A N 1
ATOM 861 C CA . THR A 1 111 ? -0.957 1.355 3.311 1.00 98.56 111 THR A CA 1
ATOM 862 C C . THR A 1 111 ? 0.160 2.053 4.056 1.00 98.56 111 THR A C 1
ATOM 864 O O . THR A 1 111 ? -0.099 3.011 4.788 1.00 98.56 111 THR A O 1
ATOM 867 N N . MET A 1 112 ? 1.389 1.592 3.840 1.00 97.56 112 MET A N 1
ATOM 868 C CA . MET A 1 112 ? 2.571 2.194 4.443 1.00 97.56 112 MET A CA 1
ATOM 869 C C . MET A 1 112 ? 3.802 2.102 3.544 1.00 97.56 112 MET A C 1
ATOM 871 O O . MET A 1 112 ? 3.893 1.241 2.666 1.00 97.56 112 MET A O 1
ATOM 875 N N . ALA A 1 113 ? 4.752 2.998 3.790 1.00 98.31 113 ALA A N 1
ATOM 876 C CA . ALA A 1 113 ? 6.032 3.025 3.102 1.00 98.31 113 ALA A CA 1
ATOM 877 C C . ALA A 1 113 ? 7.029 2.057 3.783 1.00 98.31 113 ALA A C 1
ATOM 879 O O . ALA A 1 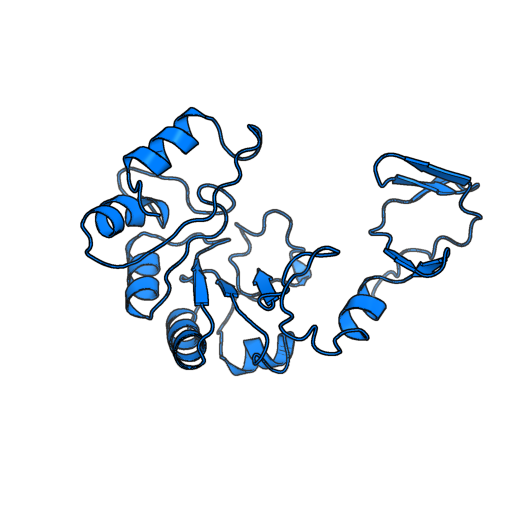113 ? 7.321 2.230 4.969 1.00 98.31 113 ALA A O 1
ATOM 880 N N . PRO A 1 114 ? 7.529 1.017 3.084 1.00 97.75 114 PRO A N 1
ATOM 881 C CA . PRO A 1 114 ? 8.366 -0.030 3.679 1.00 97.75 114 PRO A CA 1
ATOM 882 C C . PRO A 1 1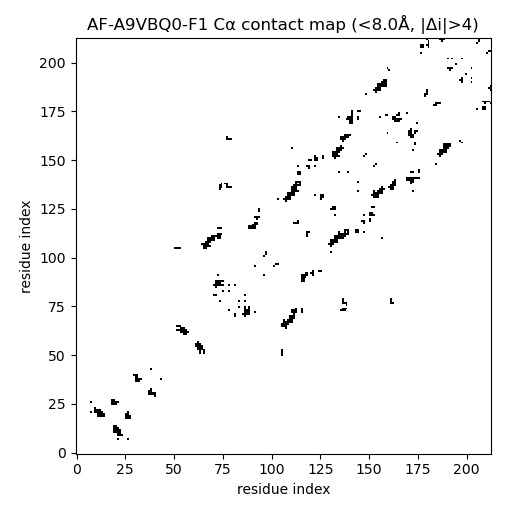14 ? 9.781 0.418 4.067 1.00 97.75 114 PRO A C 1
ATOM 884 O O . PRO A 1 114 ? 10.416 -0.241 4.882 1.00 97.75 114 PRO A O 1
ATOM 887 N N . GLU A 1 115 ? 10.278 1.513 3.495 1.00 97.44 115 GLU A N 1
ATOM 888 C CA . GLU A 1 115 ? 11.597 2.086 3.783 1.00 97.44 115 GLU A CA 1
ATOM 889 C C . GLU A 1 115 ? 11.643 2.882 5.095 1.00 97.44 115 GLU A C 1
ATOM 891 O O . GLU A 1 115 ? 12.718 3.283 5.539 1.00 97.44 115 GLU A O 1
ATOM 896 N N . LEU A 1 116 ? 10.489 3.139 5.719 1.00 97.25 116 LEU A N 1
ATOM 897 C CA . LEU A 1 116 ? 10.455 3.820 7.007 1.00 97.25 116 LEU A CA 1
ATOM 898 C C . LEU A 1 116 ? 11.064 2.930 8.093 1.00 97.25 116 LEU A C 1
ATOM 900 O O . LEU A 1 116 ? 10.881 1.710 8.116 1.00 97.25 116 LEU A O 1
ATOM 904 N N . GLU A 1 117 ? 11.761 3.559 9.034 1.00 96.62 117 GLU A N 1
ATOM 905 C CA . GLU A 1 117 ? 12.379 2.867 10.162 1.00 96.62 117 GLU A CA 1
ATOM 906 C C . GLU A 1 117 ? 11.341 2.017 10.919 1.00 96.62 117 GLU A C 1
ATOM 908 O O . GLU A 1 117 ? 10.269 2.509 11.284 1.00 96.62 117 GLU A O 1
ATOM 913 N N . ASN A 1 118 ? 11.665 0.735 11.131 1.00 97.19 118 ASN A N 1
ATOM 914 C CA . ASN A 1 118 ? 10.826 -0.298 11.760 1.00 97.19 118 ASN A CA 1
ATOM 915 C C . ASN A 1 118 ? 9.523 -0.672 11.018 1.00 97.19 118 ASN A C 1
ATOM 917 O O . ASN A 1 118 ? 8.756 -1.502 11.516 1.00 97.19 118 ASN A O 1
ATOM 921 N N . ALA A 1 119 ? 9.273 -0.163 9.804 1.00 97.25 119 ALA A N 1
ATOM 922 C CA . ALA A 1 119 ? 8.069 -0.501 9.030 1.00 97.25 119 ALA A CA 1
ATOM 923 C C . ALA A 1 119 ? 7.922 -2.007 8.764 1.00 97.25 119 ALA A C 1
ATOM 925 O O . ALA A 1 119 ? 6.809 -2.533 8.757 1.00 97.25 119 ALA A O 1
ATOM 926 N N . VAL A 1 120 ? 9.038 -2.717 8.585 1.00 97.62 120 VAL A N 1
ATOM 927 C CA . VAL A 1 120 ? 9.058 -4.172 8.370 1.00 97.62 120 VAL A CA 1
ATOM 928 C C . VAL A 1 120 ? 8.548 -4.927 9.604 1.00 97.62 120 VAL A C 1
ATOM 930 O O . VAL A 1 120 ? 7.763 -5.864 9.466 1.00 97.62 120 VAL A O 1
ATOM 933 N N . ASP A 1 121 ? 8.930 -4.517 10.814 1.00 98.06 121 ASP A N 1
ATOM 934 C CA . ASP A 1 121 ? 8.454 -5.156 12.048 1.00 98.06 121 ASP A CA 1
ATOM 935 C C . ASP A 1 121 ? 6.982 -4.845 12.316 1.00 98.06 121 ASP A C 1
ATOM 937 O O . ASP A 1 121 ? 6.206 -5.740 12.658 1.00 98.06 121 ASP A O 1
ATOM 941 N N . VAL A 1 122 ? 6.565 -3.601 12.061 1.00 97.94 122 VAL A N 1
ATOM 942 C CA . VAL A 1 122 ? 5.148 -3.218 12.106 1.00 97.94 122 VAL A CA 1
ATOM 943 C C . VAL A 1 122 ? 4.337 -4.013 11.081 1.00 97.94 122 VAL A C 1
ATOM 945 O O . VAL A 1 122 ? 3.245 -4.480 11.400 1.00 97.94 122 VAL A O 1
ATOM 948 N N . THR A 1 123 ? 4.885 -4.246 9.885 1.00 98.38 123 THR A N 1
ATOM 949 C CA . THR A 1 123 ? 4.254 -5.076 8.850 1.00 98.38 123 THR A CA 1
ATOM 950 C C . THR A 1 123 ? 3.995 -6.489 9.360 1.00 98.38 123 THR A C 1
ATOM 952 O O . THR A 1 123 ? 2.862 -6.965 9.271 1.00 98.38 123 THR A O 1
ATOM 955 N N . ARG A 1 124 ? 5.004 -7.141 9.957 1.00 98.56 124 ARG A N 1
ATOM 956 C CA . ARG A 1 124 ? 4.854 -8.492 10.530 1.00 98.56 124 ARG A CA 1
ATOM 957 C C . ARG A 1 124 ? 3.740 -8.538 11.568 1.00 98.56 124 ARG A C 1
ATOM 959 O O . ARG A 1 124 ? 2.930 -9.463 11.566 1.00 98.56 124 ARG A O 1
ATOM 966 N N . GLU A 1 125 ? 3.686 -7.539 12.441 1.00 98.31 125 GLU A N 1
ATOM 967 C CA . GLU A 1 125 ? 2.698 -7.486 13.514 1.00 98.31 125 GLU A CA 1
ATOM 968 C C . GLU A 1 125 ? 1.275 -7.230 12.993 1.00 98.31 125 GLU A C 1
ATOM 970 O O . GLU A 1 125 ? 0.334 -7.886 13.442 1.00 98.31 125 GLU A O 1
ATOM 975 N N . LEU A 1 126 ? 1.103 -6.344 12.007 1.00 98.12 126 LEU A N 1
ATOM 976 C CA . LEU A 1 126 ? -0.186 -6.114 11.344 1.00 98.12 126 LEU A CA 1
ATOM 977 C C . LEU A 1 126 ? -0.692 -7.381 10.647 1.00 98.12 126 LEU A C 1
ATOM 979 O O . LEU A 1 126 ? -1.839 -7.785 10.850 1.00 98.12 126 LEU A O 1
ATOM 983 N N . VAL A 1 127 ? 0.181 -8.057 9.898 1.00 98.25 127 VAL A N 1
ATOM 984 C CA . VAL A 1 127 ? -0.147 -9.311 9.207 1.00 98.25 127 VAL A CA 1
ATOM 985 C C . VAL A 1 127 ? -0.516 -10.407 10.206 1.00 98.25 127 VAL A C 1
ATOM 987 O O . VAL A 1 127 ? -1.516 -11.100 10.012 1.00 98.25 127 VAL A O 1
ATOM 990 N N . ARG A 1 128 ? 0.214 -10.527 11.325 1.00 98.12 128 ARG A N 1
ATOM 991 C CA . ARG A 1 128 ? -0.105 -11.471 12.413 1.00 98.12 128 ARG A CA 1
ATOM 992 C C . ARG A 1 128 ? -1.500 -11.236 13.004 1.00 98.12 128 ARG A C 1
ATOM 994 O O . ARG A 1 128 ? -2.135 -12.182 13.466 1.00 98.12 128 ARG A O 1
ATOM 1001 N N . ARG A 1 129 ? -1.987 -9.993 12.976 1.00 96.75 129 ARG A N 1
ATOM 1002 C CA . ARG A 1 129 ? -3.336 -9.595 13.415 1.00 96.75 129 ARG A CA 1
ATOM 1003 C C . ARG A 1 129 ? -4.401 -9.729 12.321 1.00 96.75 129 ARG A C 1
ATOM 1005 O O . ARG A 1 129 ? -5.547 -9.358 12.545 1.00 96.75 129 ARG A O 1
ATOM 1012 N N . GLY A 1 130 ? -4.049 -10.255 11.147 1.00 96.75 130 GLY A N 1
ATOM 1013 C CA . GLY A 1 130 ? -4.969 -10.422 10.021 1.00 96.75 130 GLY A CA 1
ATOM 1014 C C . GLY A 1 130 ? -5.226 -9.143 9.218 1.00 96.75 130 GLY A C 1
ATOM 1015 O O . GLY A 1 130 ? -6.124 -9.129 8.376 1.00 96.75 130 GLY A O 1
ATOM 1016 N N . VAL A 1 131 ? -4.446 -8.081 9.447 1.00 97.31 131 VAL A N 1
ATOM 1017 C CA . VAL A 1 131 ? -4.505 -6.841 8.665 1.00 97.31 131 VAL A CA 1
ATOM 1018 C C . VAL A 1 131 ? -3.576 -6.961 7.465 1.00 97.31 131 VAL A C 1
ATOM 1020 O O . VAL A 1 131 ? -2.406 -7.316 7.602 1.00 97.31 131 VAL A O 1
ATOM 1023 N N . ARG A 1 132 ? -4.073 -6.642 6.269 1.00 98.06 132 ARG A N 1
ATOM 1024 C CA . ARG A 1 132 ? -3.251 -6.705 5.063 1.00 98.06 132 ARG A CA 1
ATOM 1025 C C . ARG A 1 132 ? -2.416 -5.449 4.906 1.00 98.06 132 ARG A C 1
ATOM 1027 O O . ARG A 1 132 ? -2.940 -4.341 4.976 1.00 98.06 132 ARG A O 1
ATOM 1034 N N . VAL A 1 133 ? -1.131 -5.622 4.637 1.00 98.50 133 VAL A N 1
ATOM 1035 C CA . VAL A 1 133 ? -0.236 -4.494 4.385 1.00 98.50 133 VAL A CA 1
ATOM 1036 C C . VAL A 1 133 ? -0.063 -4.299 2.885 1.00 98.50 133 VAL A C 1
ATOM 1038 O O . VAL A 1 133 ? 0.267 -5.238 2.153 1.00 98.50 133 VAL A O 1
ATOM 1041 N N . SER A 1 134 ? -0.321 -3.069 2.449 1.00 98.69 134 SER A N 1
ATOM 1042 C CA . SER A 1 134 ? -0.144 -2.594 1.084 1.00 98.69 134 SER A CA 1
ATOM 1043 C C . SER A 1 134 ? 1.012 -1.598 1.036 1.00 98.69 134 SER A C 1
ATOM 1045 O O . SER A 1 134 ? 1.086 -0.689 1.861 1.00 98.69 134 SER A O 1
ATOM 1047 N N . LEU A 1 135 ? 1.929 -1.757 0.089 1.00 98.69 135 LEU A N 1
ATOM 1048 C CA . LEU A 1 135 ? 3.042 -0.833 -0.094 1.00 98.69 135 LEU A CA 1
ATOM 1049 C C . LEU A 1 135 ? 2.572 0.328 -0.970 1.00 98.69 135 LEU A C 1
ATOM 1051 O O . LEU A 1 135 ? 2.047 0.117 -2.063 1.00 98.69 135 LEU A O 1
ATOM 1055 N N . GLY A 1 136 ? 2.753 1.557 -0.505 1.00 98.31 136 GLY A N 1
ATOM 1056 C CA . GLY A 1 136 ? 2.307 2.746 -1.227 1.00 98.31 136 GLY A CA 1
ATOM 1057 C C . GLY A 1 136 ? 2.871 4.013 -0.610 1.00 98.31 136 GLY A C 1
ATOM 1058 O O . GLY A 1 136 ? 3.395 3.977 0.503 1.00 98.31 136 GLY A O 1
ATOM 1059 N N . HIS A 1 137 ? 2.789 5.126 -1.345 1.00 98.50 137 HIS A N 1
ATOM 1060 C CA . HIS A 1 137 ? 3.347 6.412 -0.910 1.00 98.50 137 HIS A CA 1
ATOM 1061 C C . HIS A 1 137 ? 4.809 6.287 -0.449 1.00 98.50 137 HIS A C 1
ATOM 1063 O O . HIS A 1 137 ? 5.182 6.728 0.636 1.00 98.50 137 HIS A O 1
ATOM 1069 N N . THR A 1 138 ? 5.628 5.638 -1.276 1.00 98.31 138 THR A N 1
ATOM 1070 C CA . THR A 1 138 ? 6.941 5.095 -0.903 1.00 98.31 138 THR A CA 1
ATOM 1071 C C . THR A 1 138 ? 8.037 5.504 -1.884 1.00 98.31 138 THR A C 1
ATOM 1073 O O . THR A 1 138 ? 7.850 5.492 -3.103 1.00 98.31 138 THR A O 1
ATOM 1076 N N . HIS A 1 139 ? 9.197 5.880 -1.355 1.00 96.94 139 HIS A N 1
ATOM 1077 C CA . HIS A 1 139 ? 10.437 6.074 -2.099 1.00 96.94 139 HIS A CA 1
ATOM 1078 C C . HIS A 1 139 ? 11.278 4.779 -2.183 1.00 96.94 139 HIS A C 1
ATOM 1080 O O . HIS A 1 139 ? 12.392 4.801 -2.702 1.00 96.94 139 HIS A O 1
ATOM 1086 N N . SER A 1 140 ? 10.756 3.638 -1.726 1.00 97.44 140 SER A N 1
ATOM 1087 C CA . SER A 1 140 ? 11.539 2.409 -1.587 1.00 97.44 140 SER A CA 1
ATOM 1088 C C . SER A 1 140 ? 12.201 1.928 -2.876 1.00 97.44 140 SER A C 1
ATOM 1090 O O . SER A 1 140 ? 11.674 2.038 -3.993 1.00 97.44 140 SER A O 1
ATOM 1092 N N . ASN A 1 141 ? 13.387 1.356 -2.694 1.00 97.75 141 ASN A N 1
ATOM 1093 C CA . ASN A 1 141 ? 14.039 0.531 -3.696 1.00 97.75 141 ASN A CA 1
ATOM 1094 C C . ASN A 1 141 ? 13.462 -0.902 -3.691 1.00 97.75 141 ASN A C 1
ATOM 1096 O O . ASN A 1 141 ? 12.620 -1.262 -2.866 1.00 97.75 141 ASN A O 1
ATOM 1100 N N . LEU A 1 142 ? 13.905 -1.729 -4.643 1.00 97.56 142 LEU A N 1
ATOM 1101 C CA . LEU A 1 142 ? 13.418 -3.107 -4.773 1.00 97.56 142 LEU A CA 1
ATOM 1102 C C . LEU A 1 142 ? 13.711 -3.971 -3.533 1.00 97.56 142 LEU A C 1
ATOM 1104 O O . LEU A 1 142 ? 12.865 -4.774 -3.154 1.00 97.56 142 LEU A O 1
ATOM 1108 N N . GLU A 1 143 ? 14.875 -3.814 -2.900 1.00 97.50 143 GLU A N 1
ATOM 1109 C CA . GLU A 1 143 ? 15.293 -4.642 -1.759 1.00 97.50 143 GLU A CA 1
ATOM 1110 C C . GLU A 1 143 ? 14.458 -4.346 -0.507 1.00 97.50 143 GLU A C 1
ATOM 1112 O O . GLU A 1 143 ? 14.016 -5.262 0.190 1.00 97.50 143 GLU A O 1
ATOM 1117 N N . GLU A 1 144 ? 14.180 -3.069 -0.246 1.00 98.12 144 GLU A N 1
ATOM 1118 C CA . GLU A 1 144 ? 13.283 -2.627 0.830 1.00 98.12 144 GLU A CA 1
ATOM 1119 C C . GLU A 1 144 ? 11.862 -3.157 0.607 1.00 98.12 144 GLU A C 1
ATOM 1121 O O . GLU A 1 144 ? 11.259 -3.749 1.506 1.00 98.12 144 GLU A O 1
ATOM 1126 N N . ALA A 1 145 ? 11.349 -3.018 -0.618 1.00 97.81 145 ALA A N 1
ATOM 1127 C CA . ALA A 1 145 ? 10.033 -3.519 -0.988 1.00 97.81 145 ALA A CA 1
ATOM 1128 C C . ALA A 1 145 ? 9.944 -5.048 -0.843 1.00 97.81 145 ALA A C 1
ATOM 1130 O O . ALA A 1 145 ? 8.995 -5.569 -0.258 1.00 97.81 145 ALA A O 1
ATOM 1131 N N . HIS A 1 146 ? 10.961 -5.773 -1.311 1.00 97.44 146 HIS A N 1
ATOM 1132 C CA . HIS A 1 146 ? 11.041 -7.225 -1.191 1.00 97.44 146 HIS A CA 1
ATOM 1133 C C . HIS A 1 146 ? 11.130 -7.674 0.275 1.00 97.44 146 HIS A C 1
ATOM 1135 O O . HIS A 1 146 ? 10.452 -8.621 0.670 1.00 97.44 146 HIS A O 1
ATOM 1141 N N . THR A 1 147 ? 11.875 -6.953 1.117 1.00 98.25 147 THR A N 1
ATOM 1142 C CA . THR A 1 147 ? 11.934 -7.217 2.564 1.00 98.25 147 THR A CA 1
ATOM 1143 C C . THR A 1 147 ? 10.554 -7.098 3.217 1.00 98.25 147 THR A C 1
ATOM 1145 O O . THR A 1 147 ? 10.197 -7.925 4.059 1.00 98.25 147 THR A O 1
ATOM 1148 N N . ALA A 1 148 ? 9.739 -6.125 2.802 1.00 98.25 148 ALA A N 1
ATOM 1149 C CA . ALA A 1 148 ? 8.369 -5.990 3.288 1.00 98.25 148 ALA A CA 1
ATOM 1150 C C . ALA A 1 148 ? 7.443 -7.118 2.795 1.00 98.25 148 ALA A C 1
ATOM 1152 O O . ALA A 1 148 ? 6.613 -7.603 3.566 1.00 98.25 148 ALA A O 1
ATOM 1153 N N . ILE A 1 149 ? 7.616 -7.598 1.557 1.00 98.25 149 ILE A N 1
ATOM 1154 C CA . ILE A 1 149 ? 6.915 -8.797 1.061 1.00 98.25 149 ILE A CA 1
ATOM 1155 C C . ILE A 1 149 ? 7.272 -10.027 1.908 1.00 98.25 149 ILE A C 1
ATOM 1157 O O . ILE A 1 149 ? 6.380 -10.757 2.337 1.00 98.25 149 ILE A O 1
ATOM 1161 N N . LEU A 1 150 ? 8.554 -10.226 2.237 1.00 98.00 150 LEU A N 1
ATOM 1162 C CA . LEU A 1 150 ? 8.996 -11.312 3.126 1.00 98.00 150 LEU A CA 1
ATOM 1163 C C . LEU A 1 150 ? 8.442 -11.179 4.555 1.00 98.00 150 LEU A C 1
ATOM 1165 O O . LEU A 1 150 ? 8.303 -12.176 5.262 1.00 98.00 150 LEU A O 1
ATOM 1169 N N . ALA A 1 151 ? 8.105 -9.962 4.986 1.00 98.31 151 ALA A N 1
ATOM 1170 C CA . ALA A 1 151 ? 7.394 -9.697 6.235 1.00 98.31 151 ALA A CA 1
ATOM 1171 C C . ALA A 1 151 ? 5.869 -9.912 6.150 1.00 98.31 151 ALA A C 1
ATOM 1173 O O . ALA A 1 151 ? 5.197 -9.851 7.179 1.00 98.31 151 ALA A O 1
ATOM 1174 N N . GLY A 1 152 ? 5.327 -10.196 4.962 1.00 98.31 152 GLY A N 1
ATOM 1175 C CA . GLY A 1 152 ? 3.919 -10.526 4.735 1.00 98.31 152 GLY A CA 1
ATOM 1176 C C . GLY A 1 152 ? 3.098 -9.438 4.039 1.00 98.31 152 GLY A C 1
ATOM 1177 O O . GLY A 1 152 ? 1.889 -9.618 3.863 1.00 98.31 152 GLY A O 1
ATOM 1178 N N . ALA A 1 153 ? 3.707 -8.321 3.623 1.00 98.50 153 ALA A N 1
ATOM 1179 C CA . ALA A 1 153 ? 3.025 -7.386 2.732 1.00 98.50 153 ALA A CA 1
ATOM 1180 C C . ALA A 1 153 ? 2.628 -8.103 1.432 1.00 98.50 153 ALA A C 1
ATOM 1182 O O . ALA A 1 153 ? 3.348 -8.964 0.932 1.00 98.50 153 ALA A O 1
ATOM 1183 N N . SER A 1 154 ? 1.452 -7.778 0.900 1.00 97.88 154 SER A N 1
ATOM 1184 C CA . SER A 1 154 ? 0.857 -8.549 -0.206 1.00 97.88 154 SER A CA 1
ATOM 1185 C C . SER A 1 154 ? 0.064 -7.697 -1.188 1.00 97.88 154 SER A C 1
ATOM 1187 O O . SER A 1 154 ? -0.624 -8.233 -2.059 1.00 97.88 154 SER A O 1
ATOM 1189 N N . CYS A 1 155 ? 0.139 -6.371 -1.078 1.00 98.25 155 CYS A N 1
ATOM 1190 C CA . CYS A 1 155 ? -0.527 -5.455 -1.995 1.00 98.25 155 CYS A CA 1
ATOM 1191 C C . CYS A 1 155 ? 0.374 -4.270 -2.359 1.00 98.25 155 CYS A C 1
ATOM 1193 O O . CYS A 1 155 ? 1.242 -3.893 -1.574 1.00 98.25 155 CYS A O 1
ATOM 1195 N N . LEU A 1 156 ? 0.142 -3.675 -3.528 1.00 98.50 156 LEU A N 1
ATOM 1196 C CA . LEU A 1 156 ? 0.618 -2.342 -3.894 1.00 98.50 156 LEU A CA 1
ATOM 1197 C C . LEU A 1 156 ? -0.581 -1.398 -4.010 1.00 98.50 156 LEU A C 1
ATOM 1199 O O . LEU A 1 156 ? -1.556 -1.708 -4.702 1.00 98.50 156 LEU A O 1
ATOM 1203 N N . THR A 1 157 ? -0.514 -0.245 -3.354 1.00 98.56 157 THR A N 1
ATOM 1204 C CA . THR A 1 157 ? -1.569 0.773 -3.434 1.00 98.56 157 THR A CA 1
ATOM 1205 C C . THR A 1 157 ? -1.388 1.565 -4.726 1.00 98.56 157 THR A C 1
ATOM 1207 O O . THR A 1 157 ? -0.272 1.985 -5.015 1.00 98.56 157 THR A O 1
ATOM 1210 N N . HIS A 1 158 ? -2.471 1.689 -5.512 1.00 98.19 158 HIS A N 1
ATOM 1211 C CA . HIS A 1 158 ? -2.575 2.474 -6.760 1.00 98.19 158 HIS A CA 1
ATOM 1212 C C . HIS A 1 158 ? -1.289 2.527 -7.608 1.00 98.19 158 HIS A C 1
ATOM 1214 O O . HIS A 1 158 ? -0.742 3.596 -7.868 1.00 98.19 158 HIS A O 1
ATOM 1220 N N . LEU A 1 159 ? -0.840 1.362 -8.088 1.00 98.25 159 LEU A N 1
ATOM 1221 C CA . LEU A 1 159 ? 0.379 1.150 -8.874 1.00 98.25 159 LEU A CA 1
ATOM 1222 C C . LEU A 1 159 ? 0.717 2.323 -9.813 1.00 98.25 159 LEU A C 1
ATOM 1224 O O . LEU A 1 159 ? -0.149 2.846 -10.512 1.00 98.25 159 LEU A O 1
ATOM 1228 N N . PHE A 1 160 ? 2.001 2.692 -9.832 1.00 98.06 160 PHE A N 1
ATOM 1229 C CA . PHE A 1 160 ? 2.616 3.871 -10.462 1.00 98.06 160 PHE A CA 1
ATOM 1230 C C . PHE A 1 160 ? 2.438 5.202 -9.721 1.00 98.06 160 PHE A C 1
ATOM 1232 O O . PHE A 1 160 ? 3.306 6.071 -9.839 1.00 98.06 160 PHE A O 1
ATOM 1239 N N . ASN A 1 161 ? 1.380 5.376 -8.933 1.00 98.31 161 ASN A N 1
ATOM 1240 C CA . ASN A 1 161 ? 1.093 6.641 -8.261 1.00 98.31 161 ASN A CA 1
ATOM 1241 C C . ASN A 1 161 ? 1.834 6.726 -6.924 1.00 98.31 161 ASN A C 1
ATOM 1243 O O . ASN A 1 161 ? 1.953 5.747 -6.195 1.00 98.31 161 ASN A O 1
ATOM 1247 N N . ALA A 1 162 ? 2.371 7.911 -6.614 1.00 97.88 162 ALA A N 1
ATOM 1248 C CA . ALA A 1 162 ? 3.069 8.182 -5.354 1.00 97.88 162 ALA A CA 1
ATOM 1249 C C . ALA A 1 162 ? 4.122 7.117 -4.962 1.00 97.88 162 ALA A C 1
ATOM 1251 O O . ALA A 1 162 ? 4.325 6.819 -3.791 1.00 97.88 162 ALA A O 1
ATOM 1252 N N . MET A 1 163 ? 4.839 6.555 -5.933 1.00 97.88 163 MET A N 1
ATOM 1253 C CA . MET A 1 163 ? 5.918 5.596 -5.686 1.00 97.88 163 MET A CA 1
ATOM 1254 C C . MET A 1 163 ? 7.187 5.965 -6.452 1.00 97.88 163 MET A C 1
ATOM 1256 O O . MET A 1 163 ? 7.182 6.883 -7.282 1.00 97.88 163 MET A O 1
ATOM 1260 N N . THR A 1 164 ? 8.314 5.324 -6.147 1.00 96.31 164 THR A N 1
ATOM 1261 C CA . THR A 1 164 ? 9.523 5.430 -6.977 1.00 96.31 164 THR A CA 1
ATOM 1262 C C . THR A 1 164 ? 9.221 4.949 -8.395 1.00 96.31 164 THR A C 1
ATOM 1264 O O . THR A 1 164 ? 8.674 3.866 -8.592 1.00 96.31 164 THR A O 1
ATOM 1267 N N . GLY A 1 165 ? 9.541 5.784 -9.388 1.00 95.50 165 GLY A N 1
ATOM 1268 C CA . GLY A 1 165 ? 9.345 5.440 -10.793 1.00 95.50 165 GLY A CA 1
ATOM 1269 C C . GLY A 1 165 ? 10.284 4.315 -11.224 1.00 95.50 165 GLY A C 1
ATOM 1270 O O . GLY A 1 165 ? 11.386 4.178 -10.695 1.00 95.50 165 GLY A O 1
ATOM 1271 N N . PHE A 1 166 ? 9.864 3.525 -12.209 1.00 95.69 166 PHE A N 1
ATOM 1272 C CA . PHE A 1 166 ? 10.677 2.424 -12.711 1.00 95.69 166 PHE A CA 1
ATOM 1273 C C . PHE A 1 166 ? 11.963 2.943 -13.371 1.00 95.69 166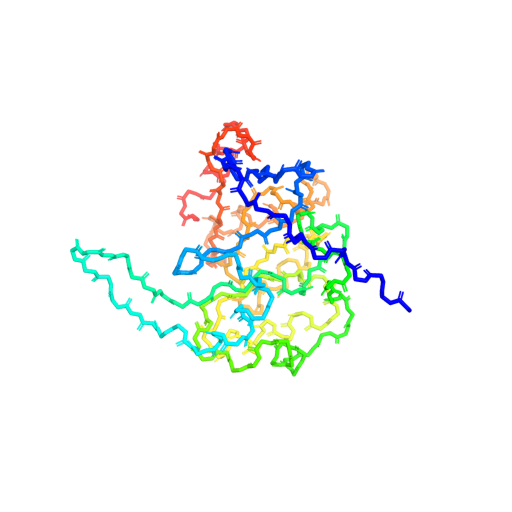 PHE A C 1
ATOM 1275 O O . PHE A 1 166 ? 11.920 3.711 -14.333 1.00 95.69 166 PHE A O 1
ATOM 1282 N N . HIS A 1 167 ? 13.113 2.476 -12.889 1.00 96.75 167 HIS A N 1
ATOM 1283 C CA . HIS A 1 167 ? 14.413 2.723 -13.498 1.00 96.75 167 HIS A CA 1
ATOM 1284 C C . HIS A 1 167 ? 15.192 1.407 -13.633 1.00 96.75 167 HIS A C 1
ATOM 1286 O O . HIS A 1 167 ? 15.216 0.592 -12.719 1.00 96.75 167 HIS A O 1
ATOM 1292 N N . HIS A 1 168 ? 15.901 1.204 -14.747 1.00 95.44 168 HIS A N 1
ATOM 1293 C CA . HIS A 1 168 ? 16.569 -0.070 -15.066 1.00 95.44 168 HIS A CA 1
ATOM 1294 C C . HIS A 1 168 ? 17.588 -0.558 -14.013 1.00 95.44 168 HIS A C 1
ATOM 1296 O O . HIS A 1 168 ? 17.821 -1.756 -13.907 1.00 95.44 168 HIS A O 1
ATOM 1302 N N . ARG A 1 169 ? 18.197 0.349 -13.230 1.00 94.44 169 ARG A N 1
ATOM 1303 C CA . ARG A 1 169 ? 19.097 0.002 -12.101 1.00 94.44 169 ARG A CA 1
ATOM 1304 C C . ARG A 1 169 ? 18.426 -0.037 -10.730 1.00 94.44 169 ARG A C 1
ATOM 1306 O O . ARG A 1 169 ? 19.017 -0.549 -9.792 1.00 94.44 169 ARG A O 1
ATOM 1313 N N . ASN A 1 170 ? 17.251 0.566 -10.602 1.00 92.75 170 ASN A N 1
ATOM 1314 C CA . ASN A 1 170 ? 16.479 0.571 -9.367 1.00 92.75 170 ASN A CA 1
ATOM 1315 C C . ASN A 1 170 ? 14.995 0.619 -9.750 1.00 92.75 170 ASN A C 1
ATOM 1317 O O . ASN A 1 170 ? 14.455 1.705 -9.965 1.00 92.75 170 ASN A O 1
ATOM 1321 N N . PRO A 1 171 ? 14.348 -0.543 -9.914 1.00 96.00 171 PRO A N 1
ATOM 1322 C CA . PRO A 1 171 ? 12.977 -0.598 -10.403 1.00 96.00 171 PRO A CA 1
ATOM 1323 C C . PRO A 1 171 ? 11.938 -0.268 -9.316 1.00 96.00 171 PRO A C 1
ATOM 1325 O O . PRO A 1 171 ? 10.747 -0.222 -9.628 1.00 96.00 171 PRO A O 1
ATOM 1328 N N . GLY A 1 172 ? 12.366 -0.040 -8.065 1.00 97.19 172 GLY A N 1
ATOM 1329 C CA . GLY A 1 172 ? 11.484 0.226 -6.926 1.00 97.19 172 GLY A CA 1
ATOM 1330 C C . GLY A 1 172 ? 10.447 -0.880 -6.710 1.00 97.19 172 GLY A C 1
ATOM 1331 O O . GLY A 1 172 ? 10.650 -2.029 -7.111 1.00 97.19 172 GLY A O 1
ATOM 1332 N N . VAL A 1 173 ? 9.298 -0.515 -6.136 1.00 97.81 173 VAL A N 1
ATOM 1333 C CA . VAL A 1 173 ? 8.163 -1.436 -5.922 1.00 97.81 173 VAL A CA 1
ATOM 1334 C C . VAL A 1 173 ? 7.588 -2.017 -7.220 1.00 97.81 173 VAL A C 1
ATOM 1336 O O . VAL A 1 173 ? 7.094 -3.139 -7.219 1.00 97.81 173 VAL A O 1
ATOM 1339 N N . ILE A 1 174 ? 7.694 -1.306 -8.352 1.00 97.50 174 ILE A N 1
ATOM 1340 C CA . ILE A 1 174 ? 7.237 -1.799 -9.668 1.00 97.50 174 ILE A CA 1
ATOM 1341 C C . ILE A 1 174 ? 8.067 -3.021 -10.095 1.00 97.50 174 ILE A C 1
ATOM 1343 O O . ILE A 1 174 ? 7.580 -3.916 -10.784 1.00 97.50 174 ILE A O 1
ATOM 1347 N N . GLY A 1 175 ? 9.317 -3.107 -9.635 1.00 97.12 175 GLY A N 1
ATOM 1348 C CA . GLY A 1 175 ? 10.173 -4.267 -9.851 1.00 97.12 175 GLY A CA 1
ATOM 1349 C C . GLY A 1 175 ? 9.662 -5.561 -9.217 1.00 97.12 175 GLY A C 1
ATOM 1350 O O . GLY A 1 175 ? 10.178 -6.614 -9.570 1.00 97.12 175 GLY A O 1
ATOM 1351 N N . LEU A 1 176 ? 8.659 -5.517 -8.330 1.00 97.19 176 LEU A N 1
ATOM 1352 C CA . LEU A 1 176 ? 8.069 -6.713 -7.722 1.00 97.19 176 LEU A CA 1
ATOM 1353 C C . LEU A 1 176 ? 7.164 -7.501 -8.682 1.00 97.19 176 LEU A C 1
ATOM 1355 O O . LEU A 1 176 ? 7.023 -8.711 -8.507 1.00 97.19 176 LEU A O 1
ATOM 1359 N N . LEU A 1 177 ? 6.571 -6.853 -9.697 1.00 97.00 177 LEU A N 1
ATOM 1360 C CA . LEU A 1 177 ? 5.569 -7.491 -10.564 1.00 97.00 177 LEU A CA 1
ATOM 1361 C C . LEU A 1 177 ? 6.070 -8.773 -11.262 1.00 97.00 177 LEU A C 1
ATOM 1363 O O . LEU A 1 177 ? 5.359 -9.775 -11.191 1.00 97.00 177 LEU A O 1
ATOM 1367 N N . PRO A 1 178 ? 7.268 -8.813 -11.885 1.00 95.56 178 PRO A N 1
ATOM 1368 C CA . PRO A 1 178 ? 7.747 -10.026 -12.550 1.00 95.56 178 PRO A CA 1
ATOM 1369 C C . PRO A 1 178 ? 7.924 -11.200 -11.581 1.00 95.56 178 PRO A C 1
ATOM 1371 O O . PRO A 1 178 ? 7.568 -12.328 -11.904 1.00 95.56 178 PRO A O 1
ATOM 1374 N N . TYR A 1 179 ? 8.414 -10.938 -10.365 1.00 95.19 179 TYR A N 1
ATOM 1375 C CA . TYR A 1 179 ? 8.601 -11.978 -9.350 1.00 95.19 179 TYR A CA 1
ATOM 1376 C C . TYR A 1 179 ? 7.266 -12.541 -8.843 1.00 95.19 179 TYR A C 1
ATOM 1378 O O . TYR A 1 179 ? 7.164 -13.743 -8.597 1.00 95.19 179 TYR A O 1
ATOM 1386 N N . ALA A 1 180 ? 6.238 -11.693 -8.721 1.00 94.00 180 ALA A N 1
ATOM 1387 C CA . ALA A 1 180 ? 4.885 -12.129 -8.379 1.00 94.00 180 ALA A CA 1
ATOM 1388 C C . ALA A 1 180 ? 4.276 -13.007 -9.485 1.00 94.00 180 ALA A C 1
ATOM 1390 O O . ALA A 1 180 ? 3.646 -14.024 -9.198 1.00 94.00 180 ALA A O 1
ATOM 1391 N N . ALA A 1 181 ? 4.501 -12.657 -10.754 1.00 93.25 181 ALA A N 1
ATOM 1392 C CA . ALA A 1 181 ? 4.016 -13.434 -11.892 1.00 93.25 181 ALA A CA 1
ATOM 1393 C C . ALA A 1 181 ? 4.688 -14.811 -12.016 1.00 93.25 181 ALA A C 1
ATOM 1395 O O . ALA A 1 181 ? 4.034 -15.763 -12.444 1.00 93.25 181 ALA A O 1
ATOM 1396 N N . GLU A 1 182 ? 5.949 -14.919 -11.584 1.00 94.56 182 GLU A N 1
ATOM 1397 C CA . GLU A 1 182 ? 6.714 -16.166 -11.430 1.00 94.56 182 GLU A CA 1
ATOM 1398 C C . GLU A 1 182 ? 6.316 -16.993 -10.185 1.00 94.56 182 GLU A C 1
ATOM 1400 O O . GLU A 1 182 ? 7.019 -17.939 -9.833 1.00 94.56 182 GLU A O 1
ATOM 1405 N N . ASP A 1 183 ? 5.227 -16.640 -9.489 1.00 90.62 183 ASP A N 1
ATOM 1406 C CA . ASP A 1 183 ? 4.751 -17.310 -8.267 1.00 90.62 183 ASP A CA 1
ATOM 1407 C C . ASP A 1 183 ? 5.780 -17.346 -7.119 1.00 90.62 183 ASP A C 1
ATOM 1409 O O . ASP A 1 183 ? 5.676 -18.170 -6.207 1.00 90.62 183 ASP A O 1
ATOM 1413 N N . ARG A 1 184 ? 6.769 -16.436 -7.100 1.00 93.19 184 ARG A N 1
ATOM 1414 C CA . ARG A 1 184 ? 7.736 -16.367 -5.984 1.00 93.19 184 ARG A CA 1
ATOM 1415 C C . ARG A 1 184 ? 7.093 -15.900 -4.683 1.00 93.19 184 ARG A C 1
ATOM 1417 O O . ARG A 1 184 ? 7.574 -16.231 -3.603 1.00 93.19 184 ARG A O 1
ATOM 1424 N N . PHE A 1 185 ? 6.024 -15.119 -4.794 1.00 94.44 185 PHE A N 1
ATOM 1425 C CA . PHE A 1 185 ? 5.172 -14.674 -3.699 1.00 94.44 185 PHE A CA 1
ATOM 1426 C C . PHE A 1 185 ? 3.807 -14.244 -4.245 1.00 94.44 185 PHE A C 1
ATOM 1428 O O . PHE A 1 185 ? 3.672 -13.880 -5.412 1.00 94.44 185 PHE A O 1
ATOM 1435 N N . THR A 1 186 ? 2.783 -14.256 -3.391 1.00 93.62 186 THR A N 1
ATOM 1436 C CA . THR A 1 186 ? 1.465 -13.711 -3.738 1.00 93.62 186 THR A CA 1
ATOM 1437 C C . THR A 1 186 ? 1.426 -12.220 -3.440 1.00 93.62 186 THR A C 1
ATOM 1439 O O . THR A 1 186 ? 1.572 -11.805 -2.292 1.00 93.62 186 THR A O 1
ATOM 1442 N N . MET A 1 187 ? 1.193 -11.419 -4.473 1.00 95.75 187 MET A N 1
ATOM 1443 C CA . MET A 1 187 ? 1.014 -9.978 -4.355 1.00 95.75 187 MET A CA 1
ATOM 1444 C C . MET A 1 187 ? -0.061 -9.517 -5.341 1.00 95.75 187 MET A C 1
ATOM 1446 O O . MET A 1 187 ? -0.129 -10.019 -6.463 1.00 95.75 187 MET A O 1
ATOM 1450 N N . TYR A 1 188 ? -0.873 -8.557 -4.911 1.00 97.75 188 TYR A N 1
ATOM 1451 C CA . TYR A 1 188 ? -1.889 -7.878 -5.715 1.00 97.75 188 TYR A CA 1
ATOM 1452 C C . TYR A 1 188 ? -1.536 -6.404 -5.904 1.00 97.75 188 TYR A C 1
ATOM 1454 O O . TYR A 1 188 ? -0.710 -5.863 -5.166 1.00 97.75 188 TYR A O 1
ATOM 1462 N N . TYR A 1 189 ? -2.160 -5.722 -6.856 1.00 97.81 189 TYR A N 1
ATOM 1463 C CA . TYR A 1 189 ? -1.984 -4.280 -7.003 1.00 97.81 189 TYR A CA 1
ATOM 1464 C C . TYR A 1 189 ? -3.294 -3.568 -7.340 1.00 97.81 189 TYR A C 1
ATOM 1466 O O . TYR A 1 189 ? -4.072 -3.989 -8.189 1.00 97.81 189 TYR A O 1
ATOM 1474 N N . GLY A 1 190 ? -3.533 -2.437 -6.677 1.00 97.81 190 GLY A N 1
ATOM 1475 C CA . GLY A 1 190 ? -4.584 -1.511 -7.084 1.00 97.81 190 GLY A CA 1
ATOM 1476 C C . GLY A 1 190 ? -4.146 -0.732 -8.320 1.00 97.81 190 GLY A C 1
ATOM 1477 O O . GLY A 1 190 ? -2.982 -0.354 -8.428 1.00 97.81 190 GLY A O 1
ATOM 1478 N N . LEU A 1 191 ? -5.069 -0.449 -9.234 1.00 97.19 191 LEU A N 1
ATOM 1479 C CA . LEU A 1 191 ? -4.809 0.362 -10.422 1.00 97.19 191 LEU A CA 1
ATOM 1480 C C . LEU A 1 191 ? -5.991 1.299 -10.669 1.00 97.19 191 LEU A C 1
ATOM 1482 O O . LEU A 1 191 ? -7.142 0.868 -10.617 1.00 97.19 191 LEU A O 1
ATOM 1486 N N . ILE A 1 192 ? -5.712 2.575 -10.941 1.00 97.81 192 ILE A N 1
ATOM 1487 C CA . ILE A 1 192 ? -6.747 3.577 -11.220 1.00 97.81 192 ILE A CA 1
ATOM 1488 C C . ILE A 1 192 ? -6.884 3.712 -12.739 1.00 97.81 192 ILE A C 1
ATOM 1490 O O . ILE A 1 192 ? -6.003 4.243 -13.411 1.00 97.81 192 ILE A O 1
ATOM 1494 N N . VAL A 1 193 ? -7.985 3.189 -13.282 1.00 97.31 193 VAL A N 1
ATOM 1495 C CA . VAL A 1 193 ? -8.221 3.044 -14.731 1.00 97.31 193 VAL A CA 1
ATOM 1496 C C . VAL A 1 193 ? -9.167 4.140 -15.238 1.00 97.31 193 VAL A C 1
ATOM 1498 O O . VAL A 1 193 ? -10.226 3.860 -15.792 1.00 97.31 193 VAL A O 1
ATOM 1501 N N . ASP A 1 194 ? -8.811 5.401 -15.000 1.00 96.50 194 ASP A N 1
ATOM 1502 C CA . ASP A 1 194 ? -9.619 6.569 -15.390 1.00 96.50 194 ASP A CA 1
ATOM 1503 C C . ASP A 1 194 ? -9.049 7.352 -16.589 1.00 96.50 194 ASP A C 1
ATOM 1505 O O . ASP A 1 194 ? -9.671 8.304 -17.054 1.00 96.50 194 ASP A O 1
ATOM 1509 N N . GLY A 1 195 ? -7.871 6.960 -17.086 1.00 91.75 195 GLY A N 1
ATOM 1510 C CA . GLY A 1 195 ? -7.154 7.630 -18.176 1.00 91.75 195 GLY A CA 1
ATOM 1511 C C . GLY A 1 195 ? -6.373 8.886 -17.763 1.00 91.75 195 GLY A C 1
ATOM 1512 O O . GLY A 1 195 ? -5.674 9.458 -18.599 1.00 91.75 195 GLY A O 1
ATOM 1513 N N . TYR A 1 196 ? -6.443 9.300 -16.493 1.00 93.62 196 TYR A N 1
ATOM 1514 C CA . TYR A 1 196 ? -5.731 10.465 -15.954 1.00 93.62 196 TYR A CA 1
ATOM 1515 C C . TYR A 1 196 ? -4.610 10.058 -14.999 1.00 93.62 196 TYR A C 1
ATOM 1517 O O . TYR A 1 196 ? -3.478 10.515 -15.147 1.00 93.62 196 TYR A O 1
ATOM 1525 N N . HIS A 1 197 ? -4.906 9.179 -14.041 1.00 96.19 197 HIS A N 1
ATOM 1526 C CA . HIS A 1 197 ? -3.919 8.672 -13.085 1.00 96.19 197 HIS A CA 1
ATOM 1527 C C . HIS A 1 197 ? -2.933 7.719 -13.748 1.00 96.19 197 HIS A C 1
ATOM 1529 O O . HIS A 1 197 ? -1.774 7.611 -13.350 1.00 96.19 197 HIS A O 1
ATOM 1535 N N . THR A 1 198 ? -3.384 6.969 -14.750 1.00 97.25 198 THR A N 1
ATOM 1536 C CA . THR A 1 198 ? -2.548 5.971 -15.406 1.00 97.25 198 THR A CA 1
ATOM 1537 C C . THR A 1 198 ? -2.838 5.939 -16.895 1.00 97.25 198 THR A C 1
ATOM 1539 O O . THR A 1 198 ? -3.966 5.727 -17.326 1.00 97.25 198 THR A O 1
ATOM 1542 N N . HIS A 1 199 ? -1.786 6.138 -17.685 1.00 97.94 199 HIS A N 1
ATOM 1543 C CA . HIS A 1 199 ? -1.849 6.030 -19.135 1.00 97.94 199 HIS A CA 1
ATOM 1544 C C . HIS A 1 199 ? -2.141 4.579 -19.561 1.00 97.94 199 HIS A C 1
ATOM 1546 O O . HIS A 1 199 ? -1.569 3.642 -18.999 1.00 97.94 199 HIS A O 1
ATOM 1552 N N . ASP A 1 200 ? -2.941 4.382 -20.613 1.00 97.75 200 ASP A N 1
ATOM 1553 C CA . ASP A 1 200 ? -3.338 3.061 -21.137 1.00 97.75 200 ASP A CA 1
ATOM 1554 C C . ASP A 1 200 ? -2.160 2.107 -21.376 1.00 97.75 200 ASP A C 1
ATOM 1556 O O . ASP A 1 200 ? -2.242 0.908 -21.108 1.00 97.75 200 ASP A O 1
ATOM 1560 N N . ALA A 1 201 ? -1.033 2.632 -21.865 1.00 97.94 201 ALA A N 1
ATOM 1561 C CA . ALA A 1 201 ? 0.186 1.845 -22.056 1.00 97.94 201 ALA A CA 1
ATOM 1562 C C . ALA A 1 201 ? 0.739 1.277 -20.734 1.00 97.94 201 ALA A C 1
ATOM 1564 O O . ALA A 1 201 ? 1.188 0.134 -20.708 1.00 97.94 201 ALA A O 1
ATOM 1565 N N . SER A 1 202 ? 0.661 2.033 -19.636 1.00 97.56 202 SER A N 1
ATOM 1566 C CA . SER A 1 202 ? 1.087 1.581 -18.307 1.00 97.56 202 SER A CA 1
ATOM 1567 C C . SER A 1 202 ? 0.106 0.570 -17.712 1.00 97.56 202 SER A C 1
ATOM 1569 O O . SER A 1 202 ? 0.536 -0.390 -17.078 1.00 97.56 202 SER A O 1
ATOM 1571 N N . ILE A 1 203 ? -1.198 0.719 -17.979 1.00 97.62 203 ILE A N 1
ATOM 1572 C CA . ILE A 1 203 ? -2.214 -0.283 -17.610 1.00 97.62 203 ILE A CA 1
ATOM 1573 C C . ILE A 1 203 ? -1.908 -1.622 -18.294 1.00 97.62 203 ILE A C 1
ATOM 1575 O O . ILE A 1 203 ? -1.852 -2.668 -17.646 1.00 97.62 203 ILE A O 1
ATOM 1579 N N . ARG A 1 204 ? -1.644 -1.585 -19.607 1.00 97.56 204 ARG A N 1
ATOM 1580 C CA . ARG A 1 204 ? -1.255 -2.768 -20.390 1.00 97.56 204 ARG A CA 1
ATOM 1581 C C . ARG A 1 204 ? 0.055 -3.372 -19.899 1.00 97.56 204 ARG A C 1
ATOM 1583 O O . ARG A 1 204 ? 0.154 -4.592 -19.837 1.00 97.56 204 ARG A O 1
ATOM 1590 N N . LEU A 1 205 ? 1.032 -2.538 -19.541 1.00 97.19 205 LEU A N 1
ATOM 1591 C CA . LEU A 1 205 ? 2.303 -2.988 -18.978 1.00 97.19 205 LEU A CA 1
ATOM 1592 C C . LEU A 1 205 ? 2.089 -3.747 -17.665 1.00 97.19 205 LEU A C 1
ATOM 1594 O O . LEU A 1 205 ? 2.578 -4.863 -17.541 1.00 97.19 205 LEU A O 1
ATOM 1598 N N . ALA A 1 206 ? 1.329 -3.181 -16.722 1.00 97.19 206 ALA A N 1
ATOM 1599 C CA . ALA A 1 206 ? 1.039 -3.832 -15.445 1.00 97.19 206 ALA A CA 1
ATOM 1600 C C . ALA A 1 206 ? 0.378 -5.203 -15.651 1.00 97.19 206 ALA A C 1
ATOM 1602 O O . ALA A 1 206 ? 0.876 -6.208 -15.150 1.00 97.19 206 ALA A O 1
ATOM 1603 N N . HIS A 1 207 ? -0.672 -5.256 -16.480 1.00 96.94 207 HIS A N 1
ATOM 1604 C CA . HIS A 1 207 ? -1.360 -6.507 -16.797 1.00 96.94 207 HIS A CA 1
ATOM 1605 C C . HIS A 1 207 ? -0.451 -7.530 -17.496 1.00 96.94 207 HIS A C 1
ATOM 1607 O O . HIS A 1 207 ? -0.514 -8.715 -17.190 1.00 96.94 207 HIS A O 1
ATOM 1613 N N . ALA A 1 208 ? 0.413 -7.091 -18.416 1.00 97.19 208 ALA A N 1
ATOM 1614 C CA . ALA A 1 208 ? 1.359 -7.978 -19.090 1.00 97.19 208 ALA A CA 1
ATOM 1615 C C . ALA A 1 208 ? 2.433 -8.523 -18.137 1.00 97.19 208 ALA A C 1
ATOM 1617 O O . ALA A 1 208 ? 2.872 -9.659 -18.303 1.00 97.19 208 ALA A O 1
ATOM 1618 N N . MET A 1 209 ? 2.858 -7.726 -17.153 1.00 96.25 209 MET A N 1
ATOM 1619 C CA . M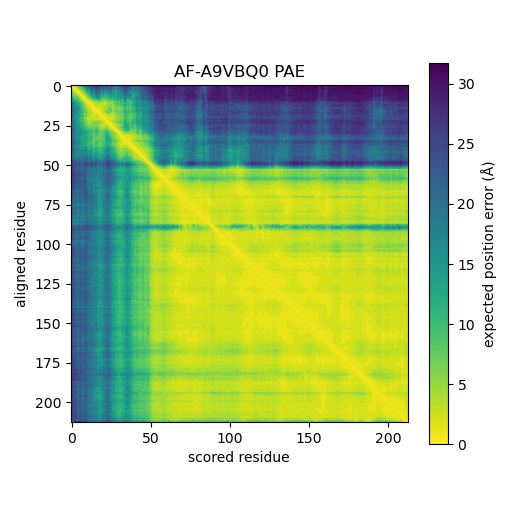ET A 1 209 ? 3.862 -8.130 -16.170 1.00 96.25 209 MET A CA 1
ATOM 1620 C C . MET A 1 209 ? 3.291 -9.058 -15.101 1.00 96.25 209 MET A C 1
ATOM 1622 O O . MET A 1 209 ? 4.003 -9.965 -14.692 1.00 96.25 209 MET A O 1
ATOM 1626 N N . HIS A 1 210 ? 2.049 -8.849 -14.649 1.00 96.94 210 HIS A N 1
ATOM 1627 C CA . HIS A 1 210 ? 1.399 -9.691 -13.639 1.00 96.94 210 HIS A CA 1
ATOM 1628 C C . HIS A 1 210 ? -0.128 -9.751 -13.830 1.00 96.94 210 HIS A C 1
ATOM 1630 O O . HIS A 1 210 ? -0.876 -9.033 -13.170 1.00 96.94 210 HIS A O 1
ATOM 1636 N N . PRO A 1 211 ? -0.633 -10.630 -14.714 1.00 94.56 211 PRO A N 1
ATOM 1637 C CA . PRO A 1 211 ? -2.054 -10.670 -15.073 1.00 94.56 211 PRO A CA 1
ATOM 1638 C C . PRO A 1 211 ? -2.975 -11.205 -13.967 1.00 94.56 211 PRO A C 1
ATOM 1640 O O . PRO A 1 211 ? -4.192 -11.093 -14.095 1.00 94.56 211 PRO A O 1
ATOM 1643 N N . ARG A 1 212 ? -2.413 -11.820 -12.915 1.00 92.12 212 ARG A N 1
ATOM 1644 C CA . ARG A 1 212 ? -3.148 -12.365 -11.758 1.00 92.12 212 ARG A CA 1
ATOM 1645 C C . ARG A 1 212 ? -3.142 -11.426 -10.543 1.00 92.12 212 ARG A C 1
ATOM 1647 O O . ARG A 1 212 ? -3.610 -11.840 -9.482 1.00 92.12 212 ARG A O 1
ATOM 1654 N N . GLY A 1 213 ? -2.530 -10.248 -10.678 1.00 84.81 213 GLY A N 1
ATOM 1655 C CA . GLY A 1 213 ? -2.413 -9.255 -9.610 1.00 84.81 213 GLY A CA 1
ATOM 1656 C C . GLY A 1 213 ? -3.680 -8.475 -9.335 1.00 84.81 213 GLY A C 1
ATOM 1657 O O . GLY A 1 213 ? -4.673 -8.642 -10.077 1.00 84.81 213 GLY A O 1
#

Secondary structure (DSSP, 8-state):
---PPPP--SPEEEEETTEEEETTEEE-S--EEETTEEE-HHHHHHH--S----B--BTTB--B--EEEE-SSS-GGG-TTS-GGG---SS--HHHHHHHH---TTEEEEEE-TTSTTHHHHHHHHHHTTPEEEE-SB---HHHHHHHHHTT--EESSTTTTBPPPBTTB-GGGGGHHHHHTTSS--EE----SSSSS-HHHHHHHHHH-TT-